Protein AF-A0A661X3V7-F1 (afdb_monomer_lite)

pLDDT: mean 89.87, std 7.95, range [56.84, 97.69]

Foldseek 3Di:
DQQWDKDKDWDQPPQFPDWDQWDDDVLKIKFKQAALWIKTKHKAFADQQFFKKKKKWAKAWPFPFWKWKWWAFPAPAQDQPDDPSHPPDDRRIDGQDIDRDNIDIRVVPNIDTCAAPRRGHQDDPRIGMMMIIFDHNNPGMTIMITNIMMMMTIGGDPLLSVLQVPDPQWDDGRQKIKGKFFFFFDPDDDPVVSQVVLVVVRQVVGQVVQQVSCVSSVHDRFDDKDFPDWDQDPGGIITMIIGGSGD

Radius of gyration: 22.83 Å; chains: 1; bounding box: 49×36×75 Å

Sequence (247 aa):
MNLLFILAMIVPLDTFEMASGVRVKGDNLYLSGGFRGGYVIYRIKVPEGAVKFRMSLKMKNLSGSSMGIYLKNWGKMRSTNLPPRITKIDSSFFLWEATDMDEWFSSRPEFLYLKQGESFKFVKDGYIKILLYAGGGFFKRGRFLIKKIDIDFSCIPDTLYKLIKTDTLLGIDGERIYAEAFFRYPSGRNEAQKRALALRGARIIGEKRIQDVFRKAGLPMPENFEVVSTDYRDDGVVVRVSAFLNL

Structure (mmCIF, N/CA/C/O backbone):
data_AF-A0A661X3V7-F1
#
_entry.id   AF-A0A661X3V7-F1
#
loop_
_atom_site.group_PDB
_atom_site.id
_atom_site.type_symbol
_atom_site.label_atom_id
_atom_site.label_alt_id
_atom_site.label_comp_id
_atom_site.label_asym_id
_atom_site.label_entity_id
_atom_site.label_seq_id
_atom_site.pdbx_PDB_ins_code
_atom_site.Cartn_x
_atom_sit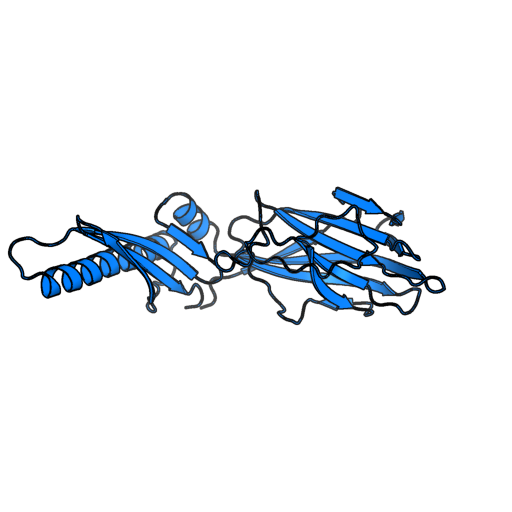e.Cartn_y
_atom_site.Cartn_z
_atom_site.occupancy
_atom_site.B_iso_or_equiv
_atom_site.auth_seq_id
_atom_site.auth_comp_id
_atom_site.auth_asym_id
_atom_site.auth_atom_id
_atom_site.pdbx_PDB_model_num
ATOM 1 N N . MET A 1 1 ? -6.163 -18.869 9.697 1.00 59.34 1 MET A N 1
ATOM 2 C CA . MET A 1 1 ? -6.964 -18.678 8.469 1.00 59.34 1 MET A CA 1
ATOM 3 C C . MET A 1 1 ? -6.570 -17.358 7.816 1.00 59.34 1 MET A C 1
ATOM 5 O O . MET A 1 1 ? -6.684 -16.322 8.458 1.00 59.34 1 MET A O 1
ATOM 9 N N . ASN A 1 2 ? -6.086 -17.377 6.569 1.00 70.62 2 ASN A N 1
ATOM 10 C CA . ASN A 1 2 ? -5.723 -16.147 5.856 1.00 70.62 2 ASN A CA 1
ATOM 11 C C . ASN A 1 2 ? -6.995 -15.494 5.294 1.00 70.62 2 ASN A C 1
ATOM 13 O O . ASN A 1 2 ? -7.668 -16.090 4.455 1.00 70.62 2 ASN A O 1
ATOM 17 N N . LEU A 1 3 ? -7.348 -14.305 5.789 1.00 82.06 3 LEU A N 1
ATOM 18 C CA . LEU A 1 3 ? -8.532 -13.564 5.335 1.00 82.06 3 LEU A CA 1
ATOM 19 C C . LEU A 1 3 ? -8.324 -12.864 3.992 1.00 82.06 3 LEU A C 1
ATOM 21 O O . LEU A 1 3 ? -9.276 -12.326 3.431 1.00 82.06 3 LEU A O 1
ATOM 25 N N . LEU A 1 4 ? -7.092 -12.840 3.489 1.00 87.44 4 LEU A N 1
ATOM 26 C CA . LEU A 1 4 ? -6.759 -12.125 2.275 1.00 87.44 4 LEU A CA 1
ATOM 27 C C . LEU A 1 4 ? -6.870 -13.036 1.053 1.00 87.44 4 LEU A C 1
ATOM 29 O O . LEU A 1 4 ? -6.276 -14.114 1.013 1.00 87.44 4 LEU A O 1
ATOM 33 N N . PHE A 1 5 ? -7.566 -12.565 0.023 1.00 89.88 5 PHE A N 1
ATOM 34 C CA . PHE A 1 5 ? -7.573 -13.192 -1.299 1.00 89.88 5 PHE A CA 1
ATOM 35 C C . PHE A 1 5 ? -6.742 -12.373 -2.288 1.00 89.88 5 PHE A C 1
ATOM 37 O O . PHE A 1 5 ? -6.512 -11.182 -2.077 1.00 89.88 5 PHE A O 1
ATOM 44 N N . ILE A 1 6 ? -6.278 -13.009 -3.365 1.00 93.31 6 ILE A N 1
ATOM 45 C CA . ILE A 1 6 ? -5.511 -12.338 -4.417 1.00 93.31 6 ILE A CA 1
ATOM 46 C C . ILE A 1 6 ? -6.430 -11.972 -5.581 1.00 93.31 6 ILE A C 1
ATOM 48 O O . ILE A 1 6 ? -7.105 -12.833 -6.141 1.00 93.31 6 ILE A O 1
ATOM 52 N N . LEU A 1 7 ? -6.420 -10.697 -5.963 1.00 94.94 7 LEU A N 1
ATOM 53 C CA . LEU A 1 7 ? -7.029 -10.180 -7.179 1.00 94.94 7 LEU A CA 1
ATOM 54 C C . LEU A 1 7 ? -5.927 -9.773 -8.161 1.00 94.94 7 LEU A C 1
ATOM 56 O O . LEU A 1 7 ? -5.231 -8.780 -7.941 1.00 94.94 7 LEU A O 1
ATOM 60 N N . ALA A 1 8 ? -5.788 -10.539 -9.241 1.00 95.25 8 ALA A N 1
ATOM 61 C CA . ALA A 1 8 ? -4.832 -10.270 -10.308 1.00 95.25 8 ALA A CA 1
ATOM 62 C C . ALA A 1 8 ? -5.401 -9.271 -11.323 1.00 95.25 8 ALA A C 1
ATOM 64 O O . ALA A 1 8 ? -6.545 -9.396 -11.767 1.00 95.25 8 ALA A O 1
ATOM 65 N N . MET A 1 9 ? -4.594 -8.290 -11.717 1.00 96.31 9 MET A N 1
ATOM 66 C CA . MET A 1 9 ? -4.939 -7.283 -12.716 1.00 96.31 9 MET A CA 1
ATOM 67 C C . MET A 1 9 ? -3.825 -7.141 -13.748 1.00 96.31 9 MET A C 1
ATOM 69 O O . MET A 1 9 ? -2.661 -6.975 -13.395 1.00 96.31 9 MET A O 1
ATOM 73 N N . ILE A 1 10 ? -4.202 -7.121 -15.027 1.00 96.69 10 ILE A N 1
ATOM 74 C CA . ILE A 1 10 ? -3.294 -6.788 -16.129 1.00 96.69 10 ILE A CA 1
ATOM 75 C C . ILE A 1 10 ? -3.392 -5.284 -16.385 1.00 96.69 10 ILE A C 1
ATOM 77 O O . ILE A 1 10 ? -4.492 -4.757 -16.559 1.00 96.69 10 ILE A O 1
ATOM 81 N N . VAL A 1 11 ? -2.257 -4.587 -16.417 1.00 96.00 11 VAL A N 1
ATOM 82 C CA . VAL A 1 11 ? -2.209 -3.149 -16.715 1.00 96.00 11 VAL A CA 1
ATOM 83 C C . VAL A 1 11 ? -2.071 -2.946 -18.229 1.00 96.00 11 VAL A C 1
ATOM 85 O O . VAL A 1 11 ? -1.069 -3.389 -18.800 1.00 96.00 11 VAL A O 1
ATOM 88 N N . PRO A 1 12 ? -3.022 -2.264 -18.898 1.00 95.12 12 PRO A N 1
ATOM 89 C CA . PRO A 1 12 ? -2.901 -1.956 -20.320 1.00 95.12 12 PRO A CA 1
ATOM 90 C C . PRO A 1 12 ? -1.700 -1.046 -20.594 1.00 95.12 12 PRO A C 1
ATOM 92 O O . PRO A 1 12 ? -1.550 0.012 -19.975 1.00 95.12 12 PRO A O 1
ATOM 95 N N . LEU A 1 13 ? -0.845 -1.445 -21.536 1.00 95.19 13 LEU A N 1
ATOM 96 C CA . LEU A 1 13 ? 0.443 -0.787 -21.786 1.00 95.19 13 LEU A CA 1
ATOM 97 C C . LEU A 1 13 ? 0.322 0.608 -22.424 1.00 95.19 13 LEU A C 1
ATOM 99 O O . LEU A 1 13 ? 1.295 1.356 -22.455 1.00 95.19 13 LEU A O 1
ATOM 103 N N . ASP A 1 14 ? -0.851 0.970 -22.930 1.00 93.50 14 ASP A N 1
ATOM 104 C CA . ASP A 1 14 ? -1.166 2.258 -23.551 1.00 93.50 14 ASP A CA 1
ATOM 105 C C . ASP A 1 14 ? -1.848 3.256 -22.594 1.00 93.50 14 ASP A C 1
ATOM 107 O O . ASP A 1 14 ? -2.021 4.422 -22.940 1.00 93.50 14 ASP A O 1
ATOM 111 N N . THR A 1 15 ? -2.170 2.847 -21.361 1.00 93.31 15 THR A N 1
ATOM 112 C CA . THR A 1 15 ? -2.877 3.675 -20.359 1.00 93.31 15 THR A CA 1
ATOM 113 C C . THR A 1 15 ? -1.956 4.416 -19.379 1.00 93.31 15 THR A C 1
ATOM 115 O O . THR A 1 15 ? -2.212 4.497 -18.174 1.00 93.31 15 THR A O 1
ATOM 118 N N . PHE A 1 16 ? -0.850 4.975 -19.871 1.00 94.25 16 PHE A N 1
ATOM 119 C CA . PHE A 1 16 ? 0.097 5.719 -19.033 1.00 94.25 16 PHE A CA 1
ATOM 120 C C . PHE A 1 16 ? -0.267 7.206 -18.879 1.00 94.25 16 PHE A C 1
ATOM 122 O O . PHE A 1 16 ? -0.779 7.847 -19.790 1.00 94.25 16 PHE A O 1
ATOM 129 N N . GLU A 1 17 ? 0.043 7.777 -17.713 1.00 94.25 17 GLU A N 1
ATOM 130 C CA . GLU A 1 17 ? -0.212 9.185 -17.371 1.00 94.25 17 GLU A CA 1
ATOM 131 C C . GLU A 1 17 ? 0.850 10.122 -17.964 1.00 94.25 17 GLU A C 1
ATOM 133 O O . GLU A 1 17 ? 0.553 11.241 -18.374 1.00 94.25 17 GLU A O 1
ATOM 138 N N . MET A 1 18 ? 2.109 9.677 -17.995 1.00 93.88 18 MET A N 1
ATOM 139 C CA . MET A 1 18 ? 3.230 10.460 -18.510 1.00 93.88 18 MET A CA 1
ATOM 140 C C . MET A 1 18 ? 4.299 9.536 -19.091 1.00 93.88 18 MET A C 1
ATOM 142 O O . MET A 1 18 ? 4.552 8.459 -18.551 1.00 93.88 18 MET A O 1
ATOM 146 N N . ALA A 1 19 ? 4.959 9.963 -20.167 1.00 94.31 19 ALA A N 1
ATOM 147 C CA . ALA A 1 19 ? 5.987 9.166 -20.825 1.00 94.31 19 ALA A CA 1
ATOM 148 C C . ALA A 1 19 ? 7.075 10.013 -21.500 1.00 94.31 19 ALA A C 1
ATOM 150 O O . ALA A 1 19 ? 6.853 11.149 -21.913 1.00 94.31 19 ALA A O 1
ATOM 151 N N . SER A 1 20 ? 8.256 9.414 -21.656 1.00 92.69 20 SER A N 1
ATOM 152 C CA . SER A 1 20 ? 9.376 9.924 -22.446 1.00 92.69 20 SER A CA 1
ATOM 153 C C . SER A 1 20 ? 10.176 8.755 -23.015 1.00 92.69 20 SER A C 1
ATOM 155 O O . SER A 1 20 ? 10.558 7.849 -22.279 1.00 92.69 20 SER A O 1
ATOM 157 N N . GLY A 1 21 ? 10.471 8.775 -24.317 1.00 91.69 21 GLY A N 1
ATOM 158 C CA . GLY A 1 21 ? 11.222 7.692 -24.967 1.00 91.69 21 GLY A CA 1
ATOM 159 C C . GLY A 1 21 ? 10.419 6.399 -25.159 1.00 91.69 21 GLY A C 1
ATOM 160 O O . GLY A 1 21 ? 11.008 5.320 -25.237 1.00 91.69 21 GLY A O 1
ATOM 161 N N . VAL A 1 22 ? 9.090 6.517 -25.240 1.00 94.94 22 VAL A N 1
ATOM 162 C CA . VAL A 1 22 ? 8.132 5.410 -25.365 1.00 94.94 22 VAL A CA 1
ATOM 163 C C . VAL A 1 22 ? 7.559 5.340 -26.781 1.00 94.94 22 VAL A C 1
ATOM 165 O O . VAL A 1 22 ? 7.284 6.370 -27.395 1.00 94.94 22 VAL A O 1
ATOM 168 N N . ARG A 1 23 ? 7.360 4.125 -27.298 1.00 95.81 23 ARG A N 1
ATOM 169 C CA . ARG A 1 23 ? 6.563 3.844 -28.503 1.00 95.81 23 ARG A CA 1
ATOM 170 C C . ARG A 1 23 ? 5.719 2.593 -28.276 1.00 95.81 23 ARG A C 1
ATOM 172 O O . ARG A 1 23 ? 6.277 1.551 -27.951 1.00 95.81 23 ARG A O 1
ATOM 179 N N . VAL A 1 24 ? 4.412 2.675 -28.494 1.00 93.19 24 VAL A N 1
ATOM 180 C CA . VAL A 1 24 ? 3.512 1.510 -28.450 1.00 93.19 24 VAL A CA 1
ATOM 181 C C . VAL A 1 24 ? 3.447 0.879 -29.845 1.00 93.19 24 VAL A C 1
ATOM 183 O O . VAL A 1 24 ? 3.384 1.596 -30.845 1.00 93.19 24 VAL A O 1
ATOM 186 N N . LYS A 1 25 ? 3.536 -0.452 -29.929 1.00 90.56 25 LYS A N 1
ATOM 187 C CA . LYS A 1 25 ? 3.458 -1.229 -31.176 1.00 90.56 25 LYS A CA 1
ATOM 188 C C . LYS A 1 25 ? 2.646 -2.503 -30.946 1.00 90.56 25 LYS A C 1
ATOM 190 O O . LYS A 1 25 ? 3.177 -3.477 -30.407 1.00 90.56 25 LYS A O 1
ATOM 195 N N . GLY A 1 26 ? 1.387 -2.493 -31.387 1.00 89.38 26 GLY A N 1
ATOM 196 C CA . GLY A 1 26 ? 0.428 -3.542 -31.031 1.00 89.38 26 GLY A CA 1
ATOM 197 C C . GLY A 1 26 ? 0.347 -3.673 -29.510 1.00 89.38 26 GLY A C 1
ATOM 198 O O . GLY A 1 26 ? 0.360 -2.663 -28.812 1.00 89.38 26 GLY A O 1
ATOM 199 N N . ASP A 1 27 ? 0.414 -4.904 -29.011 1.00 90.44 27 ASP A N 1
ATOM 200 C CA . ASP A 1 27 ? 0.328 -5.212 -27.575 1.00 90.44 27 ASP A CA 1
ATOM 201 C C . ASP A 1 27 ? 1.648 -5.029 -26.809 1.00 90.44 27 ASP A C 1
ATOM 203 O O . ASP A 1 27 ? 1.800 -5.524 -25.697 1.00 90.44 27 ASP A O 1
ATOM 207 N N . ASN A 1 28 ? 2.645 -4.363 -27.400 1.00 95.31 28 ASN A N 1
ATOM 208 C CA . ASN A 1 28 ? 3.950 -4.171 -26.772 1.00 95.31 28 ASN A CA 1
ATOM 209 C C . ASN A 1 28 ? 4.284 -2.690 -26.609 1.00 95.31 28 ASN A C 1
ATOM 211 O O . ASN A 1 28 ? 4.041 -1.868 -27.498 1.00 95.31 28 ASN A O 1
ATOM 215 N N . LEU A 1 29 ? 4.969 -2.370 -25.515 1.00 96.94 29 LEU A N 1
ATOM 216 C CA . LEU A 1 29 ? 5.528 -1.052 -25.261 1.00 96.94 29 LEU A CA 1
ATOM 217 C C . LEU A 1 29 ? 7.046 -1.089 -25.383 1.00 96.94 29 LEU A C 1
ATOM 219 O O . LEU A 1 29 ? 7.745 -1.785 -24.654 1.00 96.94 29 LEU A O 1
ATOM 223 N N . TYR A 1 30 ? 7.577 -0.299 -26.304 1.00 96.88 30 TYR A N 1
ATOM 224 C CA . TYR A 1 30 ? 9.006 -0.081 -26.436 1.00 96.88 30 TYR A CA 1
ATOM 225 C C . TYR A 1 30 ? 9.419 1.124 -25.591 1.00 96.88 30 TYR A C 1
ATOM 227 O O . TYR A 1 30 ? 9.014 2.252 -25.876 1.00 96.88 30 TYR A O 1
ATOM 235 N N . LEU A 1 31 ? 10.247 0.890 -24.575 1.00 95.50 31 LEU A N 1
ATOM 236 C CA . LEU A 1 31 ? 10.801 1.913 -23.697 1.00 95.50 31 LEU A CA 1
ATOM 237 C C . LEU A 1 31 ? 12.296 2.069 -23.975 1.00 95.50 31 LEU A C 1
ATOM 239 O O . LEU A 1 31 ? 13.053 1.099 -23.935 1.00 95.50 31 LEU A O 1
ATOM 243 N N . SER A 1 32 ? 12.741 3.295 -24.240 1.00 93.69 32 SER A N 1
ATOM 244 C CA . SER A 1 32 ? 14.149 3.578 -24.499 1.00 93.69 32 SER A CA 1
ATOM 245 C C . SER A 1 32 ? 14.636 4.851 -23.827 1.00 93.69 32 SER A C 1
ATOM 247 O O . SER A 1 32 ? 13.968 5.880 -23.860 1.00 93.69 32 SER A O 1
ATOM 249 N N . GLY A 1 33 ? 15.837 4.787 -23.259 1.00 87.81 33 GLY A N 1
ATOM 250 C CA . GLY A 1 33 ? 16.470 5.897 -22.566 1.00 87.81 33 GLY A CA 1
ATOM 251 C C . GLY A 1 33 ? 17.948 6.019 -22.899 1.00 87.81 33 GLY A C 1
ATOM 252 O O . GLY A 1 33 ? 18.707 5.064 -22.768 1.00 87.81 33 GLY A O 1
ATOM 253 N N . GLY A 1 34 ? 18.362 7.202 -23.351 1.00 82.69 34 GLY A N 1
ATOM 254 C CA . GLY A 1 34 ? 19.773 7.572 -23.500 1.00 82.69 34 GLY A CA 1
ATOM 255 C C . GLY A 1 34 ? 20.269 8.365 -22.292 1.00 82.69 34 GLY A C 1
ATOM 256 O O . GLY A 1 34 ? 19.844 8.124 -21.169 1.00 82.69 34 GLY A O 1
ATOM 257 N N . PHE A 1 35 ? 21.099 9.381 -22.529 1.00 76.81 35 PHE A N 1
ATOM 258 C CA . PHE A 1 35 ? 21.677 10.219 -21.472 1.00 76.81 35 PHE A CA 1
ATOM 259 C C . PHE A 1 35 ? 20.645 10.882 -20.533 1.00 76.81 35 PHE A C 1
ATOM 261 O O . PHE A 1 35 ? 20.873 10.970 -19.326 1.00 76.81 35 PHE A O 1
ATOM 268 N N . ARG A 1 36 ? 19.500 11.324 -21.076 1.00 77.12 36 ARG A N 1
ATOM 269 C CA . ARG A 1 36 ? 18.382 11.916 -20.311 1.00 77.12 36 ARG A CA 1
ATOM 270 C C . ARG A 1 36 ? 17.428 10.870 -19.709 1.00 77.12 36 ARG A C 1
ATOM 272 O O . ARG A 1 36 ? 16.509 11.236 -18.984 1.00 77.12 36 ARG A O 1
ATOM 279 N N . GLY A 1 37 ? 17.650 9.585 -19.995 1.00 85.62 37 GLY A N 1
ATOM 280 C CA . GLY A 1 37 ? 16.752 8.487 -19.644 1.00 85.62 37 GLY A CA 1
ATOM 281 C C . GLY A 1 37 ? 15.445 8.473 -20.443 1.00 85.62 37 GLY A C 1
ATOM 282 O O . GLY A 1 37 ? 15.115 9.411 -21.170 1.00 85.62 37 GLY A O 1
ATOM 283 N N . GLY A 1 38 ? 14.717 7.370 -20.316 1.00 91.81 38 GLY A N 1
ATOM 284 C CA . GLY A 1 38 ? 13.351 7.189 -20.797 1.00 91.81 38 GLY A CA 1
ATOM 285 C C . GLY A 1 38 ? 12.494 6.674 -19.654 1.00 91.81 38 GLY A C 1
ATOM 286 O O . GLY A 1 38 ? 13.003 5.998 -18.763 1.00 91.81 38 GLY A O 1
ATOM 287 N N . TYR A 1 39 ? 11.212 7.011 -19.640 1.00 93.75 39 TYR A N 1
ATOM 288 C CA . TYR A 1 39 ? 10.313 6.569 -18.583 1.00 93.75 39 TYR A CA 1
ATOM 289 C C . TYR A 1 39 ? 8.870 6.458 -19.056 1.00 93.75 39 TYR A C 1
ATOM 291 O O . TYR A 1 39 ? 8.465 7.099 -20.026 1.00 93.75 39 TYR A O 1
ATOM 299 N N . VAL A 1 40 ? 8.088 5.687 -18.311 1.00 96.06 40 VAL A N 1
ATOM 300 C CA . VAL A 1 40 ? 6.628 5.646 -18.384 1.00 96.06 40 VAL A CA 1
ATOM 301 C C . VAL A 1 40 ? 6.068 5.609 -16.965 1.00 96.06 40 VAL A C 1
ATOM 303 O O . VAL A 1 40 ? 6.624 4.925 -16.106 1.00 96.06 40 VAL A O 1
ATOM 306 N N . ILE A 1 41 ? 5.005 6.369 -16.704 1.00 96.56 41 ILE A N 1
ATOM 307 C CA . ILE A 1 41 ? 4.304 6.392 -15.418 1.00 96.56 41 ILE A CA 1
ATOM 308 C C . ILE A 1 41 ? 2.888 5.870 -15.615 1.00 96.56 41 ILE A C 1
ATOM 310 O O . ILE A 1 41 ? 2.102 6.470 -16.344 1.00 96.56 41 ILE A O 1
ATOM 314 N N . TYR A 1 42 ? 2.552 4.799 -14.910 1.00 97.69 42 TYR A N 1
ATOM 315 C CA . TYR A 1 42 ? 1.203 4.257 -14.838 1.00 97.69 42 TYR A CA 1
ATOM 316 C C . TYR A 1 42 ? 0.498 4.743 -13.580 1.00 97.69 42 TYR A C 1
ATOM 318 O O . TYR A 1 42 ? 1.091 4.791 -12.499 1.00 97.69 42 TYR A O 1
ATOM 326 N N . ARG A 1 43 ? -0.792 5.045 -13.722 1.00 96.75 43 ARG A N 1
ATOM 327 C CA . ARG A 1 43 ? -1.706 5.307 -12.613 1.00 96.75 43 ARG A CA 1
ATOM 328 C C . ARG A 1 43 ? -2.709 4.160 -12.546 1.00 96.75 43 ARG A C 1
ATOM 330 O O . ARG A 1 43 ? -3.637 4.109 -13.344 1.00 96.75 43 ARG A O 1
ATOM 337 N N . ILE A 1 44 ? -2.522 3.245 -11.599 1.00 96.88 44 ILE A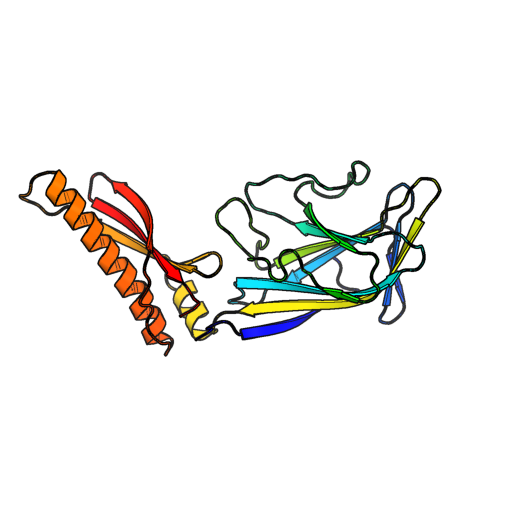 N 1
ATOM 338 C CA . ILE A 1 44 ? -3.348 2.037 -11.484 1.00 96.88 44 ILE A CA 1
ATOM 339 C C . ILE A 1 44 ? -4.392 2.228 -10.388 1.00 96.88 44 ILE A C 1
ATOM 341 O O . ILE A 1 44 ? -4.059 2.635 -9.272 1.00 96.88 44 ILE A O 1
ATOM 345 N N . LYS A 1 45 ? -5.660 1.949 -10.715 1.00 96.06 45 LYS A N 1
ATOM 346 C CA . LYS A 1 45 ? -6.763 1.978 -9.749 1.00 96.06 45 LYS A CA 1
ATOM 347 C C . LYS A 1 45 ? -6.609 0.815 -8.775 1.00 96.06 45 LYS A C 1
ATOM 349 O O . LYS A 1 45 ? -6.472 -0.328 -9.196 1.00 96.06 45 LYS A O 1
ATOM 354 N N . VAL A 1 46 ? -6.653 1.124 -7.488 1.00 95.00 46 VAL A N 1
ATOM 355 C CA . VAL A 1 46 ? -6.572 0.135 -6.418 1.00 95.00 46 VAL A CA 1
ATOM 356 C C . VAL A 1 46 ? -7.970 -0.436 -6.167 1.00 95.00 46 VAL A C 1
ATOM 358 O O . VAL A 1 46 ? -8.908 0.348 -5.983 1.00 95.00 46 VAL A O 1
ATOM 361 N N . PRO A 1 47 ? -8.139 -1.769 -6.168 1.00 93.56 47 PRO A N 1
ATOM 362 C CA . PRO A 1 47 ? -9.391 -2.406 -5.781 1.00 93.56 47 PRO A CA 1
ATOM 363 C C . PRO A 1 47 ? -9.819 -2.013 -4.364 1.00 93.56 47 PRO A C 1
ATOM 365 O O . PRO A 1 47 ? -8.987 -1.818 -3.475 1.00 93.56 47 PRO A O 1
ATOM 368 N N . GLU A 1 48 ? -11.127 -1.918 -4.134 1.00 90.19 48 GLU A N 1
ATOM 369 C CA . GLU A 1 48 ? -11.651 -1.732 -2.782 1.00 90.19 48 GLU A CA 1
ATOM 370 C C . GLU A 1 48 ? -11.238 -2.910 -1.881 1.00 90.19 48 GLU A C 1
ATOM 372 O O . GLU A 1 48 ? -11.177 -4.055 -2.322 1.00 90.19 48 GLU A O 1
ATOM 377 N N . GLY A 1 49 ? -10.881 -2.619 -0.628 1.00 89.38 49 GLY A N 1
ATOM 378 C CA . GLY A 1 49 ? -10.392 -3.633 0.311 1.00 89.38 49 GLY A CA 1
ATOM 379 C C . GLY A 1 49 ? -8.961 -4.127 0.073 1.00 89.38 49 GLY A C 1
ATOM 380 O O . GLY A 1 49 ? -8.493 -4.959 0.848 1.00 89.38 49 GLY A O 1
ATOM 381 N N . ALA A 1 50 ? -8.237 -3.630 -0.935 1.00 92.31 50 ALA A N 1
ATOM 382 C CA . ALA A 1 50 ? -6.830 -3.980 -1.116 1.00 92.31 50 ALA A CA 1
ATOM 383 C C . ALA A 1 50 ? -5.968 -3.463 0.048 1.00 92.31 50 ALA A C 1
ATOM 385 O O . ALA A 1 50 ? -6.096 -2.316 0.484 1.00 92.31 50 ALA A O 1
ATOM 386 N N . VAL A 1 51 ? -5.054 -4.311 0.520 1.00 91.50 51 VAL A N 1
ATOM 387 C CA . VAL A 1 51 ? -4.167 -4.044 1.664 1.00 91.50 51 VAL A CA 1
ATOM 388 C C . VAL A 1 51 ? -2.703 -3.987 1.240 1.00 91.50 51 VAL A C 1
ATOM 390 O O . VAL A 1 51 ? -1.961 -3.086 1.636 1.00 91.50 51 VAL A O 1
ATOM 393 N N . LYS A 1 52 ? -2.283 -4.940 0.409 1.00 93.00 52 LYS A N 1
ATOM 394 C CA . LYS A 1 52 ? -0.925 -5.043 -0.129 1.00 93.00 52 LYS A CA 1
ATOM 395 C C . LYS A 1 52 ? -0.973 -5.406 -1.604 1.00 93.00 52 LYS A C 1
ATOM 397 O O . LYS A 1 52 ? -1.985 -5.913 -2.081 1.00 93.00 52 LYS A O 1
ATOM 402 N N . PHE A 1 53 ? 0.103 -5.137 -2.326 1.00 94.94 53 PHE A N 1
ATOM 403 C CA . PHE A 1 53 ? 0.209 -5.450 -3.744 1.00 94.94 53 PHE A CA 1
ATOM 404 C C . PHE A 1 53 ? 1.606 -5.955 -4.086 1.00 94.94 53 PHE A C 1
ATOM 406 O O . PHE A 1 53 ? 2.583 -5.569 -3.445 1.00 94.94 53 PHE A O 1
ATOM 413 N N . ARG A 1 54 ? 1.692 -6.800 -5.108 1.00 95.50 54 ARG A N 1
ATOM 414 C CA . ARG A 1 54 ? 2.944 -7.156 -5.779 1.00 95.50 54 ARG A CA 1
ATOM 415 C C . ARG A 1 54 ? 2.828 -6.830 -7.259 1.00 95.50 54 ARG A C 1
ATOM 417 O O . ARG A 1 54 ? 1.720 -6.726 -7.784 1.00 95.50 54 ARG A O 1
ATOM 424 N N . MET A 1 55 ? 3.961 -6.667 -7.924 1.00 96.12 55 MET A N 1
ATOM 425 C CA . MET A 1 55 ? 3.999 -6.405 -9.358 1.00 96.12 55 MET A CA 1
ATOM 426 C C . MET A 1 55 ? 4.857 -7.459 -10.042 1.00 96.12 55 MET A C 1
ATOM 428 O O . MET A 1 55 ? 5.878 -7.886 -9.508 1.00 96.12 55 MET A O 1
ATOM 432 N N . SER A 1 56 ? 4.459 -7.836 -11.249 1.00 96.50 56 SER A N 1
ATOM 433 C CA . SER A 1 56 ? 5.316 -8.564 -12.167 1.00 96.50 56 SER A CA 1
ATOM 434 C C . SER A 1 56 ? 5.373 -7.880 -13.523 1.00 96.50 56 SER A C 1
ATOM 436 O O . SER A 1 56 ? 4.518 -7.068 -13.897 1.00 96.50 56 SER A O 1
ATOM 438 N N . LEU A 1 57 ? 6.436 -8.183 -14.249 1.00 96.81 57 LEU A N 1
ATOM 439 C CA . LEU A 1 57 ? 6.733 -7.603 -15.537 1.00 96.81 57 LEU A CA 1
ATOM 440 C C . LEU A 1 57 ? 7.284 -8.682 -16.454 1.00 96.81 57 LEU A C 1
ATOM 442 O O . LEU A 1 57 ? 8.266 -9.345 -16.126 1.00 96.81 57 LEU A O 1
ATOM 446 N N . LYS A 1 58 ? 6.707 -8.774 -17.650 1.00 97.50 58 LYS A N 1
ATOM 447 C CA . LYS A 1 58 ? 7.291 -9.515 -18.762 1.00 97.50 58 LYS A CA 1
ATOM 448 C C . LYS A 1 58 ? 7.842 -8.532 -19.777 1.00 97.50 58 LYS A C 1
ATOM 450 O O . LYS A 1 58 ? 7.096 -7.744 -20.365 1.00 97.50 58 LYS A O 1
ATOM 455 N N . MET A 1 59 ? 9.143 -8.585 -20.007 1.00 95.88 59 MET A N 1
ATOM 456 C CA . MET A 1 59 ? 9.853 -7.731 -20.945 1.00 95.88 59 MET A CA 1
ATOM 457 C C . MET A 1 59 ? 10.911 -8.505 -21.738 1.00 95.88 59 MET A C 1
ATOM 459 O O . MET A 1 59 ? 11.148 -9.685 -21.523 1.00 95.88 59 MET A O 1
ATOM 463 N N . LYS A 1 60 ? 11.511 -7.840 -22.722 1.00 95.44 60 LYS A N 1
ATOM 464 C CA . LYS A 1 60 ? 12.753 -8.269 -23.362 1.00 95.44 60 LYS A CA 1
ATOM 465 C C . LYS A 1 60 ? 13.787 -7.169 -23.190 1.00 95.44 60 LYS A C 1
ATOM 467 O O . LYS A 1 60 ? 13.550 -6.045 -23.651 1.00 95.44 60 LYS A O 1
ATOM 472 N N . ASN A 1 61 ? 14.923 -7.485 -22.577 1.00 91.75 61 ASN A N 1
ATOM 473 C CA . ASN A 1 61 ? 16.046 -6.555 -22.475 1.00 91.75 61 ASN A CA 1
ATOM 474 C C . ASN A 1 61 ? 16.837 -6.515 -23.794 1.00 91.75 61 ASN A C 1
ATOM 476 O O . ASN A 1 61 ? 17.410 -7.508 -24.231 1.00 91.75 61 ASN A O 1
ATOM 480 N N . LEU A 1 62 ? 16.865 -5.359 -24.461 1.00 90.94 62 LEU A N 1
ATOM 481 C CA . LEU A 1 62 ? 17.473 -5.204 -25.790 1.00 90.94 62 LEU A CA 1
ATOM 482 C C . LEU A 1 62 ? 18.866 -4.559 -25.751 1.00 90.94 62 LEU A C 1
ATOM 484 O O . LEU A 1 62 ? 19.464 -4.325 -26.804 1.00 90.94 62 LEU A O 1
ATOM 488 N N . SER A 1 63 ? 19.371 -4.190 -24.572 1.00 83.06 63 SER A N 1
ATOM 489 C CA . SER A 1 63 ? 20.621 -3.428 -24.450 1.00 83.06 63 SER A CA 1
ATOM 490 C C . SER A 1 63 ? 21.497 -3.777 -23.246 1.00 83.06 63 SER A C 1
ATOM 492 O O . SER A 1 63 ? 22.495 -3.088 -23.036 1.00 83.06 63 SER A O 1
ATOM 494 N N . GLY A 1 64 ? 21.148 -4.804 -22.464 1.00 73.06 64 GLY A N 1
ATOM 495 C CA . GLY A 1 64 ? 21.962 -5.288 -21.339 1.00 73.06 64 GLY A CA 1
ATOM 496 C C . GLY A 1 64 ? 22.082 -4.293 -20.179 1.00 73.06 64 GLY A C 1
ATOM 497 O O . GLY A 1 64 ? 23.103 -4.244 -19.503 1.00 73.06 64 GLY A O 1
ATOM 498 N N . SER A 1 65 ? 21.073 -3.442 -19.988 1.00 83.38 65 SER A N 1
ATOM 499 C CA . SER A 1 65 ? 20.970 -2.499 -18.863 1.00 83.38 65 SER A CA 1
ATOM 500 C C . SER A 1 65 ? 19.827 -2.906 -17.941 1.00 83.38 65 SER A C 1
ATOM 502 O O . SER A 1 65 ? 18.854 -3.476 -18.428 1.00 83.38 65 SER A O 1
ATOM 504 N N . SER A 1 66 ? 19.875 -2.532 -16.663 1.00 89.75 66 SER A N 1
ATOM 505 C CA . SER A 1 66 ? 18.739 -2.700 -15.752 1.00 89.75 66 SER A CA 1
ATOM 506 C C . SER A 1 66 ? 17.677 -1.617 -15.964 1.00 89.75 66 SER A C 1
ATOM 508 O O . SER A 1 66 ? 17.999 -0.431 -16.097 1.00 89.75 66 SER A O 1
ATOM 510 N N . MET A 1 67 ? 16.411 -2.009 -15.945 1.00 92.88 67 MET A N 1
ATOM 511 C CA . MET A 1 67 ? 15.269 -1.117 -15.825 1.00 92.88 67 MET A CA 1
ATOM 512 C C . MET A 1 67 ? 15.004 -0.831 -14.345 1.00 92.88 67 MET A C 1
ATOM 514 O O . MET A 1 67 ? 14.952 -1.754 -13.538 1.00 92.88 67 MET A O 1
ATOM 518 N N . GLY A 1 68 ? 14.833 0.438 -13.982 1.00 93.19 68 GLY A N 1
ATOM 519 C CA . GLY A 1 68 ? 14.425 0.821 -12.632 1.00 93.19 68 GLY A CA 1
ATOM 520 C C . GLY A 1 68 ? 12.905 0.843 -12.501 1.00 93.19 68 GLY A C 1
ATOM 521 O O . GLY A 1 68 ? 12.221 1.380 -13.370 1.00 93.19 68 GLY A O 1
ATOM 522 N N . ILE A 1 69 ? 12.380 0.290 -11.416 1.00 93.94 69 ILE A N 1
ATOM 523 C CA . ILE A 1 69 ? 10.955 0.254 -11.088 1.00 93.94 69 ILE A CA 1
ATOM 524 C C . ILE A 1 69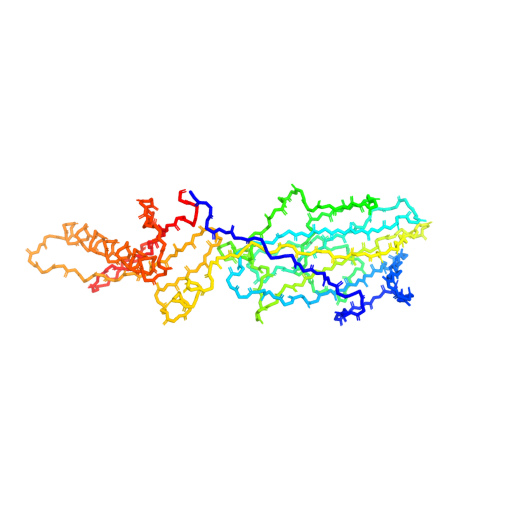 ? 10.763 1.091 -9.833 1.00 93.94 69 ILE A C 1
ATOM 526 O O . ILE A 1 69 ? 11.328 0.800 -8.782 1.00 93.94 69 ILE A O 1
ATOM 530 N N . TYR A 1 70 ? 9.986 2.157 -9.950 1.00 93.56 70 TYR A N 1
ATOM 531 C CA . TYR A 1 70 ? 9.805 3.145 -8.899 1.00 93.56 70 TYR A CA 1
ATOM 532 C C . TYR A 1 70 ? 8.346 3.221 -8.473 1.00 93.56 70 TYR A C 1
ATOM 534 O O . TYR A 1 70 ? 7.435 3.143 -9.298 1.00 93.56 70 TYR A O 1
ATOM 542 N N . LEU A 1 71 ? 8.132 3.464 -7.185 1.00 93.12 71 LEU A N 1
ATOM 543 C CA . LEU A 1 71 ? 6.817 3.670 -6.598 1.00 93.12 71 LEU A CA 1
ATOM 544 C C . LEU A 1 71 ? 6.704 5.067 -6.023 1.00 93.12 71 LEU A C 1
ATOM 546 O O . LEU A 1 71 ? 7.608 5.569 -5.355 1.00 93.12 71 LEU A O 1
ATOM 550 N N . LYS A 1 72 ? 5.558 5.692 -6.256 1.00 93.00 72 LYS A N 1
ATOM 551 C CA . LYS A 1 72 ? 5.238 6.976 -5.651 1.00 93.00 72 LYS A CA 1
ATOM 552 C C . LYS A 1 72 ? 4.894 6.796 -4.174 1.00 93.00 72 LYS A C 1
ATOM 554 O O . LYS A 1 72 ? 3.914 6.129 -3.857 1.00 93.00 72 LYS A O 1
ATOM 559 N N . ASN A 1 73 ? 5.652 7.433 -3.283 1.00 92.19 73 ASN A N 1
ATOM 560 C CA . ASN A 1 73 ? 5.336 7.498 -1.859 1.00 92.19 73 ASN A CA 1
ATOM 561 C C . ASN A 1 73 ? 4.697 8.849 -1.508 1.00 92.19 73 ASN A C 1
ATOM 563 O O . ASN A 1 73 ? 5.335 9.892 -1.595 1.00 92.19 73 ASN A O 1
ATOM 567 N N . TRP A 1 74 ? 3.446 8.841 -1.063 1.00 90.94 74 TRP A N 1
ATOM 568 C CA . TRP A 1 74 ? 2.746 10.019 -0.539 1.00 90.94 74 TRP A CA 1
ATOM 569 C C . TRP A 1 74 ? 2.869 10.172 0.983 1.00 90.94 74 TRP A C 1
ATOM 571 O O . TRP A 1 74 ? 2.229 11.05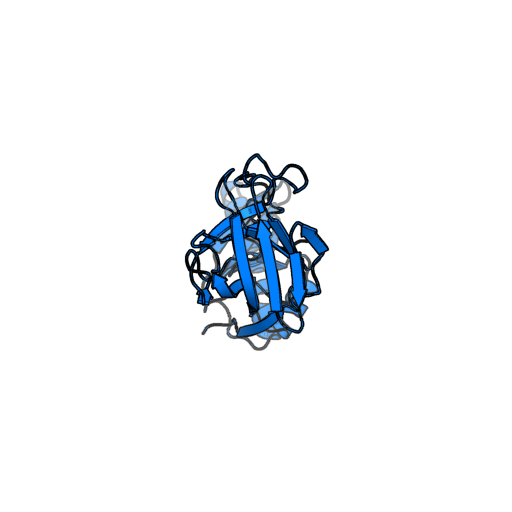3 1.560 1.00 90.94 74 TRP A O 1
ATOM 581 N N . GLY A 1 75 ? 3.630 9.299 1.643 1.00 87.94 75 GLY A N 1
ATOM 582 C CA . GLY A 1 75 ? 3.906 9.376 3.073 1.00 87.94 75 GLY A CA 1
ATOM 583 C C . GLY A 1 75 ? 4.952 10.436 3.426 1.00 87.94 75 GLY A C 1
ATOM 584 O O . GLY A 1 75 ? 5.447 11.180 2.578 1.00 87.94 75 GLY A O 1
ATOM 585 N N . LYS A 1 76 ? 5.295 10.509 4.714 1.00 84.19 76 LYS A N 1
ATOM 586 C CA . LYS A 1 76 ? 6.265 11.481 5.243 1.00 84.19 76 LYS A CA 1
ATOM 587 C C . LYS A 1 76 ? 7.708 11.174 4.832 1.00 84.19 76 LYS A C 1
ATOM 589 O O . LYS A 1 76 ? 8.527 12.092 4.783 1.00 84.19 76 LYS A O 1
ATOM 594 N N . MET A 1 77 ? 8.034 9.914 4.530 1.00 79.06 77 MET A N 1
ATOM 595 C CA . MET A 1 77 ? 9.401 9.526 4.189 1.00 79.06 77 MET A CA 1
ATOM 596 C C . MET A 1 77 ? 9.761 9.979 2.774 1.00 79.06 77 MET A C 1
ATOM 598 O O . MET A 1 77 ? 9.261 9.454 1.778 1.00 79.06 77 MET A O 1
ATOM 602 N N . ARG A 1 78 ? 10.680 10.941 2.697 1.00 67.31 78 ARG A N 1
ATOM 603 C CA . ARG A 1 78 ? 11.272 11.399 1.441 1.00 67.31 78 ARG A CA 1
ATOM 604 C C . ARG A 1 78 ? 12.569 10.631 1.207 1.00 67.31 78 ARG A C 1
ATOM 606 O O . ARG A 1 78 ? 13.554 10.859 1.896 1.00 67.31 78 ARG A O 1
ATOM 613 N N . SER A 1 79 ? 12.560 9.721 0.242 1.00 62.00 79 SER A N 1
ATOM 614 C CA . SER A 1 79 ? 13.765 9.083 -0.290 1.00 62.00 79 SER A CA 1
ATOM 615 C C . SER A 1 79 ? 13.830 9.415 -1.772 1.00 62.00 79 SER A C 1
ATOM 617 O O . SER A 1 79 ? 13.027 8.923 -2.561 1.00 62.00 79 SER A O 1
ATOM 619 N N . THR A 1 80 ? 14.749 10.302 -2.146 1.00 60.31 80 THR A N 1
ATOM 620 C CA . THR A 1 80 ? 14.973 10.651 -3.547 1.00 60.31 80 THR A CA 1
ATOM 621 C C . THR A 1 80 ? 16.023 9.713 -4.122 1.00 60.31 80 THR A C 1
ATOM 623 O O . THR A 1 80 ? 17.210 10.028 -4.121 1.00 60.31 80 THR A O 1
ATOM 626 N N . ASN A 1 81 ? 15.582 8.560 -4.623 1.00 67.69 81 ASN A N 1
ATOM 627 C CA . ASN A 1 81 ? 16.445 7.643 -5.379 1.00 67.69 81 ASN A CA 1
ATOM 628 C C . ASN A 1 81 ? 16.273 7.808 -6.899 1.00 67.69 81 ASN A C 1
ATOM 630 O O . ASN A 1 81 ? 16.727 6.967 -7.680 1.00 67.69 81 ASN A O 1
ATOM 634 N N . LEU A 1 82 ? 15.597 8.876 -7.341 1.00 75.88 82 LEU A N 1
ATOM 635 C CA . LEU A 1 82 ? 15.534 9.210 -8.758 1.00 75.88 82 LEU A CA 1
ATOM 636 C C . LEU A 1 82 ? 16.929 9.614 -9.259 1.00 75.88 82 LEU A C 1
ATOM 638 O O . LEU A 1 82 ? 17.619 10.395 -8.602 1.00 75.88 82 LEU A O 1
ATOM 642 N N . PRO A 1 83 ? 17.341 9.137 -10.444 1.00 74.25 83 PRO A N 1
ATOM 643 C CA . PRO A 1 83 ? 18.559 9.597 -11.082 1.00 74.25 83 PRO A CA 1
ATOM 644 C C . PRO A 1 83 ? 18.541 11.129 -11.216 1.00 74.25 83 PRO A C 1
ATOM 646 O O . PRO A 1 83 ? 17.551 11.664 -11.725 1.00 74.25 83 PRO A O 1
ATOM 649 N N . PRO A 1 84 ? 19.630 11.843 -10.864 1.00 68.38 84 PRO A N 1
ATOM 650 C CA . PRO A 1 84 ? 19.671 13.314 -10.826 1.00 68.38 84 PRO A CA 1
ATOM 651 C C . PRO A 1 84 ? 19.263 14.016 -12.130 1.00 68.38 84 PRO A C 1
ATOM 653 O O . PRO A 1 84 ? 18.955 15.201 -12.151 1.00 68.38 84 PRO A O 1
ATOM 656 N N . ARG A 1 85 ? 19.284 13.286 -13.249 1.00 74.62 85 ARG A N 1
ATOM 657 C CA . ARG A 1 85 ? 18.982 13.790 -14.594 1.00 74.62 85 ARG A CA 1
ATOM 658 C C . ARG A 1 85 ? 17.482 13.829 -14.906 1.00 74.62 85 ARG A C 1
ATOM 660 O O . ARG A 1 85 ? 17.097 14.387 -15.931 1.00 74.62 85 ARG A O 1
ATOM 667 N N . ILE A 1 86 ? 16.639 13.243 -14.055 1.00 74.31 86 ILE A N 1
ATOM 668 C CA . ILE A 1 86 ? 15.183 13.245 -14.209 1.00 74.31 86 ILE A CA 1
ATOM 669 C C . ILE A 1 86 ? 14.596 14.415 -13.415 1.00 74.31 86 ILE A C 1
ATOM 671 O O . ILE A 1 86 ? 14.191 14.268 -12.268 1.00 74.31 86 ILE A O 1
ATOM 675 N N . THR A 1 87 ? 14.521 15.590 -14.034 1.00 73.19 87 THR A N 1
ATOM 676 C CA . THR A 1 87 ? 14.046 16.811 -13.356 1.00 73.19 87 THR A CA 1
ATOM 677 C C . THR A 1 87 ? 12.538 17.040 -13.459 1.00 73.19 87 THR A C 1
ATOM 679 O O . THR A 1 87 ? 11.980 17.815 -12.691 1.00 73.19 87 THR A O 1
ATOM 682 N N . LYS A 1 88 ? 11.859 16.375 -14.403 1.00 79.88 88 LYS A N 1
ATOM 683 C CA . LYS A 1 88 ? 10.411 16.534 -14.648 1.00 79.88 88 LYS A CA 1
ATOM 684 C C . LYS A 1 88 ? 9.530 15.628 -13.785 1.00 79.88 88 LYS A C 1
ATOM 686 O O . LYS A 1 88 ? 8.309 15.715 -13.867 1.00 79.88 88 LYS A O 1
ATOM 691 N N . ILE A 1 89 ? 10.132 14.723 -13.017 1.00 82.81 89 ILE A N 1
ATOM 692 C CA . ILE A 1 89 ? 9.412 13.751 -12.198 1.00 82.81 89 ILE A CA 1
ATOM 693 C C . ILE A 1 89 ? 9.562 14.164 -10.744 1.00 82.81 89 ILE A C 1
ATOM 695 O O . ILE A 1 89 ? 10.653 14.481 -10.280 1.00 82.81 89 ILE A O 1
ATOM 699 N N . ASP A 1 90 ? 8.437 14.171 -10.043 1.00 81.31 90 ASP A N 1
ATOM 700 C CA . ASP A 1 90 ? 8.370 14.508 -8.630 1.00 81.31 90 ASP A CA 1
ATOM 701 C C . ASP A 1 90 ? 9.285 13.590 -7.801 1.00 81.31 90 ASP A C 1
ATOM 703 O O . ASP A 1 90 ? 9.306 12.372 -7.970 1.00 81.31 90 ASP A O 1
ATOM 707 N N . SER A 1 91 ? 10.025 14.189 -6.876 1.00 80.75 91 SER A N 1
ATOM 708 C CA . SER A 1 91 ? 11.066 13.543 -6.083 1.00 80.75 91 SER A CA 1
ATOM 709 C C . SER A 1 91 ? 10.568 12.472 -5.103 1.00 80.75 91 SER A C 1
ATOM 711 O O . SER A 1 91 ? 11.369 11.714 -4.567 1.00 80.75 91 SER A O 1
ATOM 713 N N . SER A 1 92 ? 9.259 12.357 -4.886 1.00 86.50 92 SER A N 1
ATOM 714 C CA . SER A 1 92 ? 8.662 11.340 -4.009 1.00 86.50 92 SER A CA 1
ATOM 715 C C . SER A 1 92 ? 8.501 9.952 -4.647 1.00 86.50 92 SER A C 1
ATOM 717 O O . SER A 1 92 ? 7.876 9.067 -4.061 1.00 86.50 92 SER A O 1
ATOM 719 N N . PHE A 1 93 ? 9.062 9.730 -5.837 1.00 89.69 93 PHE A N 1
ATOM 720 C CA . PHE A 1 93 ? 9.271 8.378 -6.353 1.00 89.69 93 PHE A CA 1
ATOM 721 C C . PHE A 1 93 ? 10.496 7.727 -5.696 1.00 89.69 93 PHE A C 1
ATOM 723 O O . PHE A 1 93 ? 11.617 8.225 -5.788 1.00 89.69 93 PHE A O 1
ATOM 730 N N . PHE A 1 94 ? 10.271 6.570 -5.085 1.00 87.62 94 PHE A N 1
ATOM 731 C CA . PHE A 1 94 ? 11.284 5.721 -4.470 1.00 87.62 94 PHE A CA 1
ATOM 732 C C . PHE A 1 94 ? 11.597 4.537 -5.392 1.00 87.62 94 PHE A C 1
ATOM 734 O O . PHE A 1 94 ? 10.684 3.968 -5.989 1.00 87.62 94 PHE A O 1
ATOM 741 N N . LEU A 1 95 ? 12.878 4.175 -5.519 1.00 89.62 95 LEU A N 1
ATOM 742 C CA . LEU A 1 95 ? 13.299 2.988 -6.268 1.00 89.62 95 LEU A CA 1
ATOM 743 C C . LEU A 1 95 ? 12.872 1.742 -5.496 1.00 89.62 95 LEU A C 1
ATOM 745 O O . LEU A 1 95 ? 13.438 1.476 -4.442 1.00 89.62 95 LEU A O 1
ATOM 749 N N . TRP A 1 96 ? 11.917 0.989 -6.035 1.00 89.94 96 TRP A N 1
ATOM 750 C CA . TRP A 1 96 ? 11.514 -0.291 -5.467 1.00 89.94 96 TRP A CA 1
ATOM 751 C C . TRP A 1 96 ? 12.555 -1.357 -5.790 1.00 89.94 96 TRP A C 1
ATOM 753 O O . TRP A 1 96 ? 13.198 -1.875 -4.884 1.00 89.94 96 TRP A O 1
ATOM 763 N N . GLU A 1 97 ? 12.779 -1.626 -7.076 1.00 91.44 97 GLU A N 1
ATOM 764 C CA . GLU A 1 97 ? 13.773 -2.593 -7.545 1.00 91.44 97 GLU A CA 1
ATOM 765 C C . GLU A 1 97 ? 14.346 -2.166 -8.900 1.00 91.44 97 GLU A C 1
ATOM 767 O O . GLU A 1 97 ? 13.742 -1.387 -9.640 1.00 91.44 97 GLU A O 1
ATOM 772 N N . ALA A 1 98 ? 15.522 -2.687 -9.237 1.00 91.56 98 ALA A N 1
ATOM 773 C CA . ALA A 1 98 ? 16.078 -2.609 -10.579 1.00 91.56 98 ALA A CA 1
ATOM 774 C C . ALA A 1 98 ? 16.258 -4.027 -11.119 1.00 91.56 98 ALA A C 1
ATOM 776 O O . ALA A 1 98 ? 16.730 -4.905 -10.401 1.00 91.56 98 ALA A O 1
ATOM 777 N N . THR A 1 99 ? 15.883 -4.250 -12.375 1.00 91.75 99 THR A N 1
ATOM 778 C CA . THR A 1 99 ? 15.902 -5.582 -12.983 1.00 91.75 99 THR A CA 1
ATOM 779 C C . THR A 1 99 ? 16.316 -5.526 -14.445 1.00 91.75 99 THR A C 1
ATOM 781 O O . THR A 1 99 ? 15.964 -4.604 -15.177 1.00 91.75 99 THR A O 1
ATOM 784 N N . ASP A 1 100 ? 17.085 -6.510 -14.880 1.00 91.38 100 ASP A N 1
ATOM 785 C CA . ASP A 1 100 ? 17.440 -6.771 -16.271 1.00 91.38 100 ASP A CA 1
ATOM 786 C C . ASP A 1 100 ? 16.832 -8.082 -16.797 1.00 91.38 100 ASP A C 1
ATOM 788 O O . ASP A 1 100 ? 17.069 -8.423 -17.957 1.00 91.38 100 ASP A O 1
ATOM 792 N N . MET A 1 101 ? 16.031 -8.769 -15.972 1.00 91.88 101 MET A N 1
ATOM 793 C CA . MET A 1 101 ? 15.407 -10.056 -16.274 1.00 91.88 101 MET A CA 1
ATOM 794 C C . MET A 1 101 ? 14.221 -9.898 -17.229 1.00 91.88 101 MET A C 1
ATOM 796 O O . MET A 1 101 ? 13.428 -8.965 -17.109 1.00 91.88 101 MET A O 1
ATOM 800 N N . ASP A 1 102 ? 14.062 -10.845 -18.152 1.00 93.38 102 ASP A N 1
ATOM 801 C CA . ASP A 1 102 ? 12.932 -10.858 -19.090 1.00 93.38 102 ASP A CA 1
ATOM 802 C C . ASP A 1 102 ? 11.590 -11.136 -18.386 1.00 93.38 102 ASP A C 1
ATOM 804 O O . ASP A 1 102 ? 10.546 -10.634 -18.803 1.00 93.38 102 ASP A O 1
ATOM 808 N N . GLU A 1 103 ? 11.603 -11.891 -17.291 1.00 94.94 103 GLU A N 1
ATOM 809 C CA . GLU A 1 103 ? 10.456 -12.061 -16.401 1.00 94.94 103 GLU A CA 1
ATOM 810 C C . GLU A 1 103 ? 10.884 -11.669 -14.990 1.00 94.94 103 GLU A C 1
ATOM 812 O O . GLU A 1 103 ? 11.798 -12.257 -14.412 1.00 94.94 103 GLU A O 1
ATOM 817 N N . TRP A 1 104 ? 10.249 -10.632 -14.454 1.00 94.94 104 TRP A N 1
ATOM 818 C CA . TRP A 1 104 ? 10.532 -10.104 -13.128 1.00 94.94 104 TRP A CA 1
ATOM 819 C C . TRP A 1 104 ? 9.278 -10.129 -12.265 1.00 94.94 104 TRP A C 1
ATOM 821 O O . TRP A 1 104 ? 8.178 -9.837 -12.733 1.00 94.94 104 TRP A O 1
ATOM 831 N N . PHE A 1 105 ? 9.484 -10.413 -10.985 1.00 92.69 105 PHE A N 1
ATOM 832 C CA . PHE A 1 105 ? 8.496 -10.324 -9.921 1.00 92.69 105 PHE A CA 1
ATOM 833 C C . PHE A 1 105 ? 9.127 -9.534 -8.781 1.00 92.69 105 PHE A C 1
ATOM 835 O O . PHE A 1 105 ? 10.313 -9.728 -8.493 1.00 92.69 105 PHE A O 1
ATOM 842 N N . SER A 1 106 ? 8.355 -8.667 -8.126 1.00 90.19 106 SER A N 1
ATOM 843 C CA . SER A 1 106 ? 8.822 -8.031 -6.898 1.00 90.19 106 SER A CA 1
ATOM 844 C C . SER A 1 106 ? 9.219 -9.096 -5.882 1.00 90.19 106 SER A C 1
ATOM 846 O O . SER A 1 106 ? 8.543 -10.110 -5.729 1.00 90.19 106 SER A O 1
ATOM 848 N N . SER A 1 107 ? 10.339 -8.882 -5.202 1.00 84.06 107 SER A N 1
ATOM 849 C CA . SER A 1 107 ? 10.972 -9.889 -4.348 1.00 84.06 107 SER A CA 1
ATOM 850 C C . SER A 1 107 ? 11.450 -9.329 -3.009 1.00 84.06 107 SER A C 1
ATOM 852 O O . SER A 1 107 ? 11.604 -10.083 -2.047 1.00 84.06 107 SER A O 1
ATOM 854 N N . ARG A 1 108 ? 11.668 -8.012 -2.894 1.00 76.38 108 ARG A N 1
ATOM 855 C CA . ARG A 1 108 ? 12.234 -7.380 -1.692 1.00 76.38 108 ARG A CA 1
ATOM 856 C C . ARG A 1 108 ? 11.497 -6.092 -1.294 1.00 76.38 108 ARG A C 1
ATOM 858 O O . ARG A 1 108 ? 11.988 -4.997 -1.566 1.00 76.38 108 ARG A O 1
ATOM 865 N N . PRO A 1 109 ? 10.372 -6.188 -0.564 1.00 80.25 109 PRO A N 1
ATOM 866 C CA . PRO A 1 109 ? 9.574 -7.392 -0.314 1.00 80.25 109 PRO A CA 1
ATOM 867 C C . PRO A 1 109 ? 8.724 -7.772 -1.537 1.00 80.25 109 PRO A C 1
ATOM 869 O O . PRO A 1 109 ? 8.446 -6.925 -2.387 1.00 80.25 109 PRO A O 1
ATOM 872 N N . GLU A 1 110 ? 8.283 -9.034 -1.603 1.00 85.62 110 GLU A N 1
ATOM 873 C CA . GLU A 1 110 ? 7.389 -9.509 -2.670 1.00 85.62 110 GLU A CA 1
ATOM 874 C C . GLU A 1 110 ? 6.089 -8.703 -2.708 1.00 85.62 110 GLU A C 1
ATOM 876 O O . GLU A 1 110 ? 5.738 -8.146 -3.744 1.00 85.62 110 GLU A O 1
ATOM 881 N N . PHE A 1 111 ? 5.415 -8.583 -1.563 1.00 88.75 111 PHE A N 1
ATOM 882 C CA . PHE A 1 111 ? 4.245 -7.729 -1.396 1.00 88.75 111 PHE A CA 1
ATOM 883 C C . PHE A 1 111 ? 4.601 -6.474 -0.603 1.00 88.75 111 PHE A C 1
ATOM 885 O O . PHE A 1 111 ? 5.192 -6.550 0.474 1.00 88.75 111 PHE A O 1
ATOM 892 N N . LEU A 1 112 ? 4.151 -5.324 -1.096 1.00 90.44 112 LEU A N 1
ATOM 893 C CA . LEU A 1 112 ? 4.201 -4.052 -0.388 1.00 90.44 112 LEU A CA 1
ATOM 894 C C . LEU A 1 112 ? 2.833 -3.680 0.164 1.00 90.44 112 LEU A C 1
ATOM 896 O O . LEU A 1 112 ? 1.832 -3.713 -0.551 1.00 90.44 112 LEU A O 1
ATOM 900 N N . TYR A 1 113 ? 2.795 -3.253 1.423 1.00 90.81 113 TYR A N 1
ATOM 901 C CA . TYR A 1 113 ? 1.601 -2.652 2.008 1.00 90.81 113 TYR A CA 1
ATOM 902 C C . TYR A 1 113 ? 1.276 -1.335 1.316 1.00 90.81 113 TYR A C 1
ATOM 904 O O . TYR A 1 113 ? 2.142 -0.478 1.185 1.00 90.81 113 TYR A O 1
ATOM 912 N N . LEU A 1 114 ? 0.018 -1.133 0.924 1.00 90.25 114 LEU A N 1
ATOM 913 C CA . LEU A 1 114 ? -0.439 0.122 0.315 1.00 90.25 114 LEU A CA 1
ATOM 914 C C . LEU A 1 114 ? -0.288 1.310 1.274 1.00 90.25 114 LEU A C 1
ATOM 916 O O . LEU A 1 114 ? -0.066 2.446 0.846 1.00 90.25 114 LEU A O 1
ATOM 920 N N . LYS A 1 115 ? -0.391 1.038 2.574 1.00 87.38 115 LYS A N 1
ATOM 921 C CA . LYS A 1 115 ? -0.144 1.976 3.663 1.00 87.38 115 LYS A CA 1
ATOM 922 C C . LYS A 1 115 ? 0.509 1.225 4.822 1.00 87.38 115 LYS A C 1
ATOM 924 O O . LYS A 1 115 ? 0.052 0.141 5.175 1.00 87.38 115 LYS A O 1
ATOM 929 N N . GLN A 1 116 ? 1.557 1.818 5.381 1.00 81.44 116 GLN A N 1
ATOM 930 C CA . GLN A 1 116 ? 2.208 1.353 6.598 1.00 81.44 116 GLN A CA 1
ATOM 931 C C . GLN A 1 116 ? 2.568 2.573 7.451 1.00 81.44 116 GLN A C 1
ATOM 933 O O . GLN A 1 116 ? 3.582 3.245 7.224 1.00 81.44 116 GLN A O 1
ATOM 938 N N . GLY A 1 117 ? 1.696 2.888 8.410 1.00 79.12 117 GLY A N 1
ATOM 939 C CA . GLY A 1 117 ? 1.824 4.081 9.239 1.00 79.12 117 GLY A CA 1
ATOM 940 C C . GLY A 1 117 ? 1.750 5.376 8.419 1.00 79.12 117 GLY A C 1
ATOM 941 O O . GLY A 1 117 ? 0.995 5.490 7.450 1.00 79.12 117 GLY A O 1
ATOM 942 N N . GLU A 1 118 ? 2.527 6.384 8.825 1.00 78.44 118 GLU A N 1
ATOM 943 C CA . GLU A 1 118 ? 2.562 7.696 8.157 1.00 78.44 118 GLU A CA 1
ATOM 944 C C . GLU A 1 118 ? 3.730 7.857 7.172 1.00 78.44 118 GLU A C 1
ATOM 946 O O . GLU A 1 118 ? 3.697 8.730 6.301 1.00 78.44 118 GLU A O 1
ATOM 951 N N . SER A 1 119 ? 4.772 7.034 7.305 1.00 79.62 119 SER A N 1
ATOM 952 C CA . SER A 1 119 ? 6.004 7.134 6.514 1.00 79.62 119 SER A CA 1
ATOM 953 C C . SER A 1 119 ? 5.832 6.602 5.096 1.00 79.62 119 SER A C 1
ATOM 955 O O . SER A 1 119 ? 6.316 7.234 4.153 1.00 79.62 119 SER A O 1
ATOM 957 N N . PHE A 1 120 ? 5.114 5.486 4.944 1.00 82.88 120 PHE A N 1
ATOM 958 C CA . PHE A 1 120 ? 4.876 4.826 3.665 1.00 82.88 120 PHE A CA 1
ATOM 959 C C . PHE A 1 120 ? 3.389 4.815 3.337 1.00 82.88 120 PHE A C 1
ATOM 961 O O . PHE A 1 120 ? 2.574 4.191 4.018 1.00 82.88 120 PHE A O 1
ATOM 968 N N . LYS A 1 121 ? 3.037 5.519 2.265 1.00 90.62 121 LYS A N 1
ATOM 969 C CA . LYS A 1 121 ? 1.680 5.579 1.736 1.00 90.62 121 LYS A CA 1
ATOM 970 C C . LYS A 1 121 ? 1.765 5.550 0.219 1.00 90.62 121 LYS A C 1
ATOM 972 O O . LYS A 1 121 ? 1.975 6.587 -0.397 1.00 90.62 121 LYS A O 1
ATOM 977 N N . PHE A 1 122 ? 1.610 4.372 -0.374 1.00 91.69 122 PHE A N 1
ATOM 978 C CA . PHE A 1 122 ? 1.679 4.157 -1.824 1.00 91.69 122 PHE A CA 1
ATOM 979 C C . PHE A 1 122 ? 0.315 4.256 -2.510 1.00 91.69 122 PHE A C 1
ATOM 981 O O . PHE A 1 122 ? 0.225 4.030 -3.710 1.00 91.69 122 PHE A O 1
ATOM 988 N N . VAL A 1 123 ? -0.746 4.596 -1.773 1.00 92.75 123 VAL A N 1
ATOM 989 C CA . VAL A 1 123 ? -2.078 4.853 -2.328 1.00 92.75 123 VAL A CA 1
ATOM 990 C C . VAL A 1 123 ? -2.560 6.256 -1.972 1.00 92.75 123 VAL A C 1
ATOM 992 O O . VAL A 1 123 ? -2.544 6.676 -0.809 1.00 92.75 123 VAL A O 1
ATOM 995 N N . LYS A 1 124 ? -3.032 6.989 -2.980 1.00 91.81 124 LYS A N 1
ATOM 996 C CA . LYS A 1 124 ? -3.709 8.276 -2.808 1.00 91.81 124 LYS A CA 1
ATOM 997 C C . LYS A 1 124 ? -4.876 8.377 -3.784 1.00 91.81 124 LYS A C 1
ATOM 999 O O . LYS A 1 124 ? -4.758 7.976 -4.939 1.00 91.81 124 LYS A O 1
ATOM 1004 N N . ASP A 1 125 ? -6.010 8.869 -3.293 1.00 91.50 125 ASP A N 1
ATOM 1005 C CA . ASP A 1 125 ? -7.245 9.056 -4.065 1.00 91.50 125 ASP A CA 1
ATOM 1006 C C . ASP A 1 125 ? -7.732 7.771 -4.773 1.00 91.50 125 ASP A C 1
ATOM 1008 O O . ASP A 1 125 ? -8.374 7.838 -5.815 1.00 91.50 125 ASP A O 1
ATOM 1012 N N . GLY A 1 126 ? -7.402 6.592 -4.221 1.00 91.50 126 GLY A N 1
ATOM 1013 C CA . GLY A 1 126 ? -7.750 5.278 -4.783 1.00 91.50 126 GLY A CA 1
ATOM 1014 C C . GLY A 1 126 ? -6.786 4.740 -5.849 1.00 91.50 126 GLY A C 1
ATOM 1015 O O . GLY A 1 126 ? -7.130 3.788 -6.546 1.00 91.50 126 GLY A O 1
ATOM 1016 N N . TYR A 1 127 ? -5.595 5.329 -6.002 1.00 95.56 127 TYR A N 1
ATOM 1017 C CA . TYR A 1 127 ? -4.625 4.931 -7.026 1.00 95.56 127 TYR A CA 1
ATOM 1018 C C . TYR A 1 127 ? -3.217 4.757 -6.465 1.00 95.56 127 TYR A C 1
ATOM 1020 O O . TYR A 1 127 ? -2.799 5.497 -5.572 1.00 95.56 127 TYR A O 1
ATOM 1028 N N . ILE A 1 128 ? -2.468 3.834 -7.068 1.00 95.62 128 ILE A N 1
ATOM 1029 C CA . ILE A 1 128 ? -1.007 3.770 -6.975 1.00 95.62 128 ILE A CA 1
ATOM 1030 C C . ILE A 1 128 ? -0.383 4.366 -8.243 1.00 95.62 128 ILE A C 1
ATOM 1032 O O . ILE A 1 128 ? -1.005 4.370 -9.311 1.00 95.62 128 ILE A O 1
ATOM 1036 N N . LYS A 1 129 ? 0.853 4.868 -8.139 1.00 96.00 129 LYS A N 1
ATOM 1037 C CA . LYS A 1 129 ? 1.640 5.306 -9.300 1.00 96.00 129 LYS A CA 1
ATOM 1038 C C . LYS A 1 129 ? 2.950 4.539 -9.374 1.00 96.00 129 LYS A C 1
ATOM 1040 O O . LYS A 1 129 ? 3.742 4.580 -8.431 1.00 96.00 129 LYS A O 1
ATOM 1045 N N . ILE A 1 130 ? 3.165 3.890 -10.514 1.00 95.75 130 ILE A N 1
ATOM 1046 C CA . ILE A 1 130 ? 4.359 3.098 -10.811 1.00 95.75 130 ILE A CA 1
ATOM 1047 C C . ILE A 1 130 ? 5.089 3.752 -11.970 1.00 95.75 130 ILE A C 1
ATOM 1049 O O . ILE A 1 130 ? 4.479 4.084 -12.984 1.00 95.75 130 ILE A O 1
ATOM 1053 N N . LEU A 1 131 ? 6.393 3.928 -11.825 1.00 95.50 131 LEU A N 1
ATOM 1054 C CA . LEU A 1 131 ? 7.260 4.457 -12.860 1.00 95.50 131 LEU A CA 1
ATOM 1055 C C . LEU A 1 131 ? 8.240 3.372 -13.294 1.00 95.50 131 LEU A C 1
ATOM 1057 O O . LEU A 1 131 ? 8.972 2.826 -12.473 1.00 95.50 131 LEU A O 1
ATOM 1061 N N . LEU A 1 132 ? 8.274 3.093 -14.594 1.00 95.56 132 LEU A N 1
ATOM 1062 C CA . LEU A 1 132 ? 9.298 2.254 -15.210 1.00 95.56 132 LEU A CA 1
ATOM 1063 C C . LEU A 1 132 ? 10.317 3.162 -15.886 1.00 95.56 132 LEU A C 1
ATOM 1065 O O . LEU A 1 132 ? 9.955 4.011 -16.703 1.00 95.56 132 LEU A O 1
ATOM 1069 N N . TYR A 1 133 ? 11.585 2.998 -15.532 1.00 93.69 133 TYR A N 1
ATOM 1070 C CA . TYR A 1 133 ? 12.685 3.842 -15.968 1.00 93.69 133 TYR A CA 1
ATOM 1071 C C . TYR A 1 133 ? 13.709 3.046 -16.770 1.00 93.69 133 TYR A C 1
ATOM 1073 O O . TYR A 1 133 ? 14.350 2.129 -16.258 1.00 93.69 133 TYR A O 1
ATOM 1081 N N . ALA A 1 134 ? 13.938 3.468 -18.008 1.00 92.19 134 ALA A N 1
ATOM 1082 C CA . ALA A 1 134 ? 15.080 3.048 -18.798 1.00 92.19 134 ALA A CA 1
ATOM 1083 C C . ALA A 1 134 ? 16.217 4.060 -18.624 1.00 92.19 134 ALA A C 1
ATOM 1085 O O . ALA A 1 134 ? 16.213 5.143 -19.218 1.00 92.19 134 ALA A O 1
ATOM 1086 N N . GLY A 1 135 ? 17.201 3.696 -17.806 1.00 82.88 135 GLY A N 1
ATOM 1087 C CA . GLY A 1 135 ? 18.438 4.455 -17.661 1.00 82.88 135 GLY A CA 1
ATOM 1088 C C . GLY A 1 135 ? 19.398 4.245 -18.829 1.00 82.88 135 GLY A C 1
ATOM 1089 O O . GLY A 1 135 ? 19.384 3.211 -19.493 1.00 82.88 135 GLY A O 1
ATOM 1090 N N . GLY A 1 136 ? 20.259 5.233 -19.066 1.00 67.44 136 GLY A N 1
ATOM 1091 C CA . GLY A 1 136 ? 21.317 5.176 -20.069 1.00 67.44 136 GLY A CA 1
ATOM 1092 C C . GLY A 1 136 ? 22.483 6.100 -19.718 1.00 67.44 136 GLY A C 1
ATOM 1093 O O . GLY A 1 136 ? 22.323 7.132 -19.062 1.00 67.44 136 GLY A O 1
ATOM 1094 N N . GLY A 1 137 ? 23.684 5.715 -20.142 1.00 65.62 137 GLY A N 1
ATOM 1095 C CA . GLY A 1 137 ? 24.870 6.568 -20.099 1.00 65.62 137 GLY A CA 1
ATOM 1096 C C . GLY A 1 137 ? 24.985 7.431 -21.357 1.00 65.62 137 GLY A C 1
ATOM 1097 O O . GLY A 1 137 ? 24.167 7.343 -22.269 1.00 65.62 137 GLY A O 1
ATOM 1098 N N . PHE A 1 138 ? 26.050 8.230 -21.446 1.00 64.12 138 PHE A N 1
ATOM 1099 C CA . PHE A 1 138 ? 26.389 8.943 -22.686 1.00 64.12 138 PHE A CA 1
ATOM 1100 C C . PHE A 1 138 ? 26.559 7.987 -23.882 1.00 64.12 138 PHE A C 1
ATOM 1102 O O . PHE A 1 138 ? 26.119 8.301 -24.984 1.00 64.12 138 PHE A O 1
ATOM 1109 N N . PHE A 1 139 ? 27.115 6.794 -23.641 1.00 70.88 139 PHE A N 1
ATOM 1110 C CA . PHE A 1 139 ? 27.458 5.809 -24.678 1.00 70.88 139 PHE A CA 1
ATOM 1111 C C . PHE A 1 139 ? 26.604 4.533 -24.649 1.00 70.88 139 PHE A C 1
ATOM 1113 O O . PHE A 1 139 ? 26.793 3.642 -25.472 1.00 70.88 139 PHE A O 1
ATOM 1120 N N . LYS A 1 140 ? 25.661 4.416 -23.707 1.00 78.69 140 LYS A N 1
ATOM 1121 C CA . LYS A 1 140 ? 24.794 3.237 -23.558 1.00 78.69 140 LYS A CA 1
ATOM 1122 C C . LYS A 1 140 ? 23.345 3.674 -23.446 1.00 7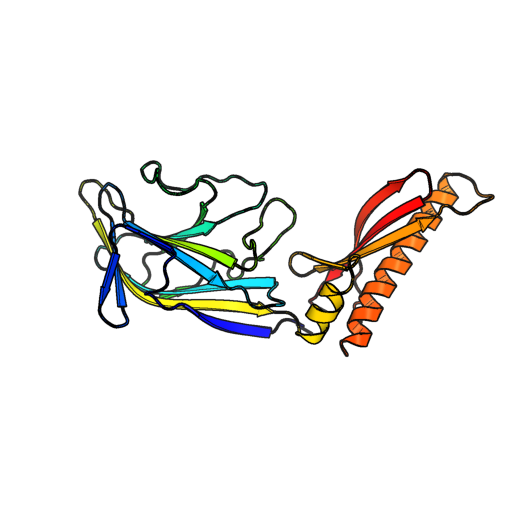8.69 140 LYS A C 1
ATOM 1124 O O . LYS A 1 140 ? 23.025 4.543 -22.642 1.00 78.69 140 LYS A O 1
ATOM 1129 N N . ARG A 1 141 ? 22.468 3.061 -24.237 1.00 83.75 141 ARG A N 1
ATOM 1130 C CA . ARG A 1 141 ? 21.022 3.298 -24.174 1.00 83.75 141 ARG A CA 1
ATOM 1131 C C . ARG A 1 141 ? 20.353 2.108 -23.518 1.00 83.75 141 ARG A C 1
ATOM 1133 O O . ARG A 1 141 ? 20.599 0.999 -23.976 1.00 83.75 141 ARG A O 1
ATOM 1140 N N . GLY A 1 142 ? 19.490 2.347 -22.539 1.00 90.19 142 GLY A N 1
ATOM 1141 C CA . GLY A 1 142 ? 18.535 1.349 -22.081 1.00 90.19 142 GLY A CA 1
ATOM 1142 C C . GLY A 1 142 ? 17.428 1.176 -23.111 1.00 90.19 142 GLY A C 1
ATOM 1143 O O . GLY A 1 142 ? 16.905 2.169 -23.621 1.00 90.19 142 GLY A O 1
ATOM 1144 N N . ARG A 1 143 ? 17.110 -0.064 -23.474 1.00 93.50 143 ARG A N 1
ATOM 1145 C CA . ARG A 1 143 ? 16.077 -0.422 -24.448 1.00 93.50 143 ARG A CA 1
ATOM 1146 C C . ARG A 1 143 ? 15.357 -1.671 -23.966 1.00 93.50 143 ARG A C 1
ATOM 1148 O O . ARG A 1 143 ? 15.977 -2.718 -23.809 1.00 93.50 143 ARG A O 1
ATOM 1155 N N . PHE A 1 144 ? 14.050 -1.559 -23.796 1.00 95.50 144 PHE A N 1
ATOM 1156 C CA . PHE A 1 144 ? 13.198 -2.624 -23.289 1.00 95.50 144 PHE A CA 1
ATOM 1157 C C . PHE A 1 144 ? 11.960 -2.739 -24.167 1.00 95.50 144 PHE A C 1
ATOM 1159 O O . PHE A 1 144 ? 11.379 -1.730 -24.570 1.00 95.50 144 PHE A O 1
ATOM 1166 N N . LEU A 1 145 ? 11.560 -3.970 -24.461 1.00 96.75 145 LEU A N 1
ATOM 1167 C CA . LEU A 1 145 ? 10.251 -4.263 -25.031 1.00 96.75 145 LEU A CA 1
ATOM 1168 C C . LEU A 1 145 ? 9.390 -4.873 -23.929 1.00 96.75 145 LEU A C 1
ATOM 1170 O O . LEU A 1 145 ? 9.541 -6.049 -23.615 1.00 96.75 145 LEU A O 1
ATOM 1174 N N . ILE A 1 146 ? 8.525 -4.069 -23.330 1.00 97.38 146 ILE A N 1
ATOM 1175 C CA . ILE A 1 146 ? 7.574 -4.492 -22.307 1.00 97.38 146 ILE A CA 1
ATOM 1176 C C . ILE A 1 146 ? 6.389 -5.154 -23.008 1.00 97.38 146 ILE A C 1
ATOM 1178 O O . ILE A 1 146 ? 5.797 -4.575 -23.916 1.00 97.38 146 ILE A O 1
ATOM 1182 N N . LYS A 1 147 ? 6.077 -6.378 -22.589 1.00 97.56 147 LYS A N 1
ATOM 1183 C CA . LYS A 1 147 ? 5.007 -7.212 -23.148 1.00 97.56 147 LYS A CA 1
ATOM 1184 C C . LYS A 1 147 ? 3.809 -7.306 -22.214 1.00 97.56 147 LYS A C 1
ATOM 1186 O O . LYS A 1 147 ? 2.687 -7.460 -22.672 1.00 97.56 147 LYS A O 1
ATOM 1191 N N . LYS A 1 148 ? 4.049 -7.271 -20.901 1.00 97.44 148 LYS A N 1
ATOM 1192 C CA . LYS A 1 148 ? 2.996 -7.416 -19.896 1.00 97.44 148 LYS A CA 1
ATOM 1193 C C . LYS A 1 148 ? 3.410 -6.783 -18.579 1.00 97.44 148 LYS A C 1
ATOM 1195 O O . LYS A 1 148 ? 4.572 -6.892 -18.189 1.00 97.44 148 LYS A O 1
ATOM 1200 N N . ILE A 1 149 ? 2.450 -6.164 -17.908 1.00 97.38 149 ILE A N 1
ATOM 1201 C CA . ILE A 1 149 ? 2.554 -5.696 -16.530 1.00 97.38 149 ILE A CA 1
ATOM 1202 C C . ILE A 1 149 ? 1.377 -6.313 -15.780 1.00 97.38 149 ILE A C 1
ATOM 1204 O O . ILE A 1 149 ? 0.230 -6.047 -16.143 1.00 97.38 149 ILE A O 1
ATOM 1208 N N . ASP A 1 150 ? 1.659 -7.102 -14.749 1.00 97.38 150 ASP A N 1
ATOM 1209 C CA . ASP A 1 150 ? 0.630 -7.645 -13.863 1.00 97.38 150 ASP A CA 1
ATOM 1210 C C . ASP A 1 150 ? 0.794 -7.078 -12.460 1.00 97.38 150 ASP A C 1
ATOM 1212 O O . ASP A 1 150 ? 1.911 -6.871 -11.978 1.00 97.38 150 ASP A O 1
ATOM 1216 N N . ILE A 1 151 ? -0.329 -6.837 -11.797 1.00 97.06 151 ILE A N 1
ATOM 1217 C CA . ILE A 1 151 ? -0.376 -6.406 -10.408 1.00 97.06 151 ILE A CA 1
ATOM 1218 C C . ILE A 1 151 ? -1.364 -7.290 -9.675 1.00 97.06 151 ILE A C 1
ATOM 1220 O O . ILE A 1 151 ? -2.540 -7.350 -10.028 1.00 97.06 151 ILE A O 1
ATOM 1224 N N . ASP A 1 152 ? -0.876 -7.932 -8.625 1.00 97.06 152 ASP A N 1
ATOM 1225 C CA . ASP A 1 152 ? -1.696 -8.756 -7.756 1.00 97.06 152 ASP A CA 1
ATOM 1226 C C . ASP A 1 152 ? -1.954 -7.988 -6.467 1.00 97.06 152 ASP A C 1
ATOM 1228 O O . ASP A 1 152 ? -1.023 -7.654 -5.728 1.00 97.06 152 ASP A O 1
ATOM 1232 N N . PHE A 1 153 ? -3.223 -7.714 -6.189 1.00 95.25 153 PHE A N 1
ATOM 1233 C CA . PHE A 1 153 ? -3.661 -7.099 -4.946 1.00 95.25 153 PHE A CA 1
ATOM 1234 C C . PHE A 1 153 ? -4.114 -8.171 -3.968 1.00 95.25 153 PHE A C 1
ATOM 1236 O O . PHE A 1 153 ? -4.888 -9.055 -4.311 1.00 95.25 153 PHE A O 1
ATOM 1243 N N . SER A 1 154 ? -3.657 -8.071 -2.729 1.00 93.69 154 SER A N 1
ATOM 1244 C CA . SER A 1 154 ? -4.164 -8.871 -1.626 1.00 93.69 154 SER A CA 1
ATOM 1245 C C . SER A 1 154 ? -5.246 -8.070 -0.909 1.00 93.69 154 SER A C 1
ATOM 1247 O O . SER A 1 154 ? -4.971 -6.985 -0.384 1.00 93.69 154 SER A O 1
ATOM 1249 N N . CYS A 1 155 ? -6.470 -8.584 -0.933 1.00 92.19 155 CYS A N 1
ATOM 1250 C CA . CYS A 1 155 ? -7.678 -7.871 -0.540 1.00 92.19 155 CYS A CA 1
ATOM 1251 C C . CYS A 1 155 ? -8.381 -8.565 0.624 1.00 92.19 155 CYS A C 1
ATOM 1253 O O . CYS A 1 155 ? -8.433 -9.793 0.677 1.00 92.19 155 CYS A O 1
ATOM 1255 N N . ILE A 1 156 ? -8.963 -7.777 1.529 1.00 91.38 156 ILE A N 1
ATOM 1256 C CA . ILE A 1 156 ? -9.922 -8.288 2.514 1.00 91.38 156 ILE A CA 1
ATOM 1257 C C . ILE A 1 156 ? -11.298 -8.523 1.871 1.00 91.38 156 ILE A C 1
ATOM 1259 O O . ILE A 1 156 ? -11.599 -7.904 0.846 1.00 91.38 156 ILE A O 1
ATOM 1263 N N . PRO A 1 157 ? -12.166 -9.361 2.472 1.00 90.81 157 PRO A N 1
ATOM 1264 C CA . PRO A 1 157 ? -13.516 -9.582 1.971 1.00 90.81 157 PRO A CA 1
ATOM 1265 C C . PRO A 1 157 ? -14.305 -8.275 1.851 1.00 90.81 157 PRO A C 1
ATOM 1267 O O . PRO A 1 157 ? -14.258 -7.423 2.741 1.00 90.81 157 PRO A O 1
ATOM 1270 N N . ASP A 1 158 ? -15.074 -8.140 0.771 1.00 90.25 158 ASP A N 1
ATOM 1271 C CA . ASP A 1 158 ? -15.863 -6.936 0.479 1.00 90.25 158 ASP A CA 1
ATOM 1272 C C . ASP A 1 158 ? -16.867 -6.607 1.600 1.00 90.25 158 ASP A C 1
ATOM 1274 O O . ASP A 1 158 ? -17.049 -5.446 1.969 1.00 90.25 158 ASP A O 1
ATOM 1278 N N . THR A 1 159 ? -17.456 -7.632 2.225 1.00 91.12 159 THR A N 1
ATOM 1279 C CA . THR A 1 159 ? -18.335 -7.471 3.394 1.00 91.12 159 THR A CA 1
ATOM 1280 C C . THR A 1 159 ? -17.620 -6.794 4.564 1.00 91.12 159 THR A C 1
ATOM 1282 O O . THR A 1 159 ? -18.146 -5.841 5.140 1.00 91.12 159 THR A O 1
ATOM 1285 N N . LEU A 1 160 ? -16.399 -7.236 4.880 1.00 91.56 160 LEU A N 1
ATOM 1286 C CA . LEU A 1 160 ? -15.569 -6.653 5.931 1.00 91.56 160 LEU A CA 1
ATOM 1287 C C . LEU A 1 160 ? -15.161 -5.217 5.574 1.00 91.56 160 LEU A C 1
ATOM 1289 O O . LEU A 1 160 ? -15.288 -4.317 6.404 1.00 91.56 160 LEU A O 1
ATOM 1293 N N . TYR A 1 161 ? -14.723 -4.987 4.333 1.00 91.06 161 TYR A N 1
ATOM 1294 C CA . TYR A 1 161 ? -14.325 -3.661 3.861 1.00 91.06 161 TYR A CA 1
ATOM 1295 C C . TYR A 1 161 ? -15.464 -2.641 3.978 1.00 91.06 161 TYR A C 1
ATOM 1297 O O . TYR A 1 161 ? -15.260 -1.548 4.510 1.00 91.06 161 TYR A O 1
ATOM 1305 N N . LYS A 1 162 ? -16.672 -3.003 3.531 1.00 92.31 162 LYS A N 1
ATOM 1306 C CA . LYS A 1 162 ? -17.856 -2.135 3.599 1.00 92.31 162 LYS A CA 1
ATOM 1307 C C . LYS A 1 162 ? -18.202 -1.751 5.034 1.00 92.31 162 LYS A C 1
ATOM 1309 O O . LYS A 1 162 ? -18.421 -0.572 5.297 1.00 92.31 162 LYS A O 1
ATOM 1314 N N . LEU A 1 163 ? -18.191 -2.713 5.960 1.00 93.00 163 LEU A N 1
ATOM 1315 C CA . LEU A 1 163 ? -18.464 -2.456 7.378 1.00 93.00 163 LEU A CA 1
ATOM 1316 C C . LEU A 1 163 ? -17.440 -1.495 7.996 1.00 93.00 163 LEU A C 1
ATOM 1318 O O . LEU A 1 163 ? -17.825 -0.558 8.694 1.00 93.00 163 LEU A O 1
ATOM 1322 N N . ILE A 1 164 ? -16.152 -1.681 7.695 1.00 92.12 164 ILE A N 1
ATOM 1323 C CA . ILE A 1 164 ? -15.085 -0.787 8.167 1.00 92.12 164 ILE A CA 1
ATOM 1324 C C . ILE A 1 164 ? -15.264 0.620 7.594 1.00 92.12 164 ILE A C 1
ATOM 1326 O O . ILE A 1 164 ? -15.199 1.594 8.332 1.00 92.12 164 ILE A O 1
ATOM 1330 N N . LYS A 1 165 ? -15.536 0.743 6.290 1.00 89.50 165 LYS A N 1
ATOM 1331 C CA . LYS A 1 165 ? -15.703 2.039 5.610 1.00 89.50 165 LYS A CA 1
ATOM 1332 C C . LYS A 1 165 ? -16.862 2.864 6.183 1.00 89.50 165 LYS A C 1
ATOM 1334 O O . LYS A 1 165 ? -16.823 4.089 6.110 1.00 89.50 165 LYS A O 1
ATOM 1339 N N . THR A 1 166 ? -17.888 2.208 6.727 1.00 90.75 166 THR A N 1
ATOM 1340 C CA . THR A 1 166 ? -19.054 2.875 7.327 1.00 90.75 166 THR A CA 1
ATOM 1341 C C . THR A 1 166 ? -18.859 3.323 8.777 1.00 90.75 166 THR A C 1
ATOM 1343 O O . THR A 1 166 ? -19.642 4.141 9.253 1.00 90.75 166 THR A O 1
ATOM 1346 N N . ASP A 1 167 ? -17.842 2.821 9.482 1.00 90.69 167 ASP A N 1
ATOM 1347 C CA . ASP A 1 167 ? -17.564 3.183 10.875 1.00 90.69 167 ASP A CA 1
ATOM 1348 C C . ASP A 1 167 ? -16.314 4.069 10.945 1.00 90.69 167 ASP A C 1
ATOM 1350 O O . ASP A 1 167 ? -15.196 3.620 10.705 1.00 90.69 167 ASP A O 1
ATOM 1354 N N . THR A 1 168 ? -16.493 5.341 11.306 1.00 89.44 168 THR A N 1
ATOM 1355 C CA . THR A 1 168 ? -15.398 6.323 11.386 1.00 89.44 168 THR A CA 1
ATOM 1356 C C . THR A 1 168 ? -14.363 6.007 12.463 1.00 89.44 168 THR A C 1
ATOM 1358 O O . THR A 1 168 ? -13.270 6.569 12.434 1.00 89.44 168 THR A O 1
ATOM 1361 N N . LEU A 1 169 ? -14.690 5.119 13.404 1.00 93.62 169 LEU A N 1
ATOM 1362 C CA . LEU A 1 169 ? -13.787 4.674 14.459 1.00 93.62 169 LEU A CA 1
ATOM 1363 C C . LEU A 1 169 ? -13.042 3.392 14.082 1.00 93.62 169 LEU A C 1
ATOM 1365 O O . LEU A 1 169 ? -12.275 2.891 14.901 1.00 93.62 169 LEU A O 1
ATOM 1369 N N . LEU A 1 170 ? -13.243 2.862 12.873 1.00 93.06 170 LEU A N 1
ATOM 1370 C CA . LEU A 1 170 ? -12.502 1.725 12.341 1.00 93.06 170 LEU A CA 1
ATOM 1371 C C . LEU A 1 170 ? -11.589 2.134 11.190 1.00 93.06 170 LEU A C 1
ATOM 1373 O O . LEU A 1 170 ? -11.838 3.085 10.451 1.00 93.06 170 LEU A O 1
ATOM 1377 N N . GLY A 1 171 ? -10.526 1.364 10.996 1.00 90.19 171 GLY A N 1
ATOM 1378 C CA . GLY A 1 171 ? -9.699 1.494 9.809 1.00 90.19 171 GLY A CA 1
ATOM 1379 C C . GLY A 1 171 ? -8.770 0.315 9.591 1.00 90.19 171 GLY A C 1
ATOM 1380 O O . GLY A 1 171 ? -8.719 -0.621 10.388 1.00 90.19 171 GLY A O 1
ATOM 1381 N N . ILE A 1 172 ? -8.044 0.373 8.476 1.00 88.56 172 ILE A N 1
ATOM 1382 C CA . ILE A 1 172 ? -7.059 -0.631 8.071 1.00 88.56 172 ILE A CA 1
ATOM 1383 C C . ILE A 1 172 ? -5.709 0.065 7.896 1.00 88.56 172 ILE A C 1
ATOM 1385 O O . ILE A 1 172 ? -5.621 1.128 7.270 1.00 88.56 172 ILE A O 1
ATOM 1389 N N . ASP A 1 173 ? -4.662 -0.530 8.456 1.00 85.31 173 ASP A N 1
ATOM 1390 C CA . ASP A 1 173 ? -3.272 -0.111 8.273 1.00 85.31 173 ASP A CA 1
ATOM 1391 C C . ASP A 1 173 ? -2.374 -1.351 8.193 1.00 85.31 173 ASP A C 1
ATOM 1393 O O . ASP A 1 173 ? -2.256 -2.106 9.160 1.00 85.31 173 ASP A O 1
ATOM 1397 N N . GLY A 1 174 ? -1.782 -1.605 7.023 1.00 83.56 174 GLY A N 1
ATOM 1398 C CA . GLY A 1 174 ? -1.158 -2.895 6.722 1.00 83.56 174 GLY A CA 1
ATOM 1399 C C . GLY A 1 174 ? -2.104 -4.071 7.005 1.00 83.56 174 GLY A C 1
ATOM 1400 O O . GLY A 1 174 ? -3.299 -3.999 6.733 1.00 83.56 174 GLY A O 1
ATOM 1401 N N . GLU A 1 175 ? -1.592 -5.149 7.601 1.00 82.62 175 GLU A N 1
ATOM 1402 C CA . GLU A 1 175 ? -2.402 -6.326 7.975 1.00 82.62 175 GLU A CA 1
ATOM 1403 C C . GLU A 1 175 ? -3.201 -6.145 9.269 1.00 82.62 175 GLU A C 1
ATOM 1405 O O . GLU A 1 175 ? -3.589 -7.132 9.888 1.00 82.62 175 GLU A O 1
ATOM 1410 N N . ARG A 1 176 ? -3.424 -4.911 9.724 1.00 88.62 176 ARG A N 1
ATOM 1411 C CA . ARG A 1 176 ? -4.156 -4.645 10.958 1.00 88.62 176 ARG A CA 1
ATOM 1412 C C . ARG A 1 176 ? -5.459 -3.929 10.665 1.00 88.62 176 ARG A C 1
ATOM 1414 O O . ARG A 1 176 ? -5.483 -2.915 9.969 1.00 88.62 176 ARG A O 1
ATOM 1421 N N . ILE A 1 177 ? -6.528 -4.427 11.272 1.00 91.56 177 ILE A N 1
ATOM 1422 C CA . ILE A 1 177 ? -7.710 -3.617 11.547 1.00 91.56 177 ILE A CA 1
ATOM 1423 C C . ILE A 1 177 ? -7.469 -2.891 12.867 1.00 91.56 177 ILE A C 1
ATOM 1425 O O . ILE A 1 177 ? -6.931 -3.480 13.805 1.00 91.56 177 ILE A O 1
ATOM 1429 N N . TYR A 1 178 ? -7.857 -1.626 12.958 1.00 93.75 178 TYR A N 1
ATOM 1430 C CA . TYR A 1 178 ? -7.833 -0.895 14.216 1.00 93.75 178 TYR A CA 1
ATOM 1431 C C . TYR A 1 178 ? -9.193 -0.295 14.541 1.00 93.75 178 TYR A C 1
ATOM 1433 O O . TYR A 1 178 ? -9.966 0.035 13.644 1.00 93.75 178 TYR A O 1
ATOM 1441 N N . ALA A 1 179 ? -9.450 -0.147 15.837 1.00 96.25 179 ALA A N 1
ATOM 1442 C CA . ALA A 1 179 ? -10.590 0.544 16.403 1.00 96.25 179 ALA A CA 1
ATOM 1443 C C . ALA A 1 179 ? -10.116 1.625 17.371 1.00 96.25 179 ALA A C 1
ATOM 1445 O O . ALA A 1 179 ? -9.293 1.364 18.252 1.00 96.25 179 ALA A O 1
ATOM 1446 N N . GLU A 1 180 ? -10.665 2.824 17.236 1.00 96.31 180 GLU A N 1
ATOM 1447 C CA . GLU A 1 180 ? -10.550 3.868 18.244 1.00 96.31 180 GLU A CA 1
ATOM 1448 C C . GLU A 1 180 ? -11.700 3.765 19.240 1.00 96.31 180 GLU A C 1
ATOM 1450 O O . GLU A 1 180 ? -12.869 3.610 18.881 1.00 96.31 180 GLU A O 1
ATOM 1455 N N . ALA A 1 181 ? -11.359 3.845 20.518 1.00 96.81 181 ALA A N 1
ATOM 1456 C CA . ALA A 1 181 ? -12.315 3.746 21.600 1.00 96.81 181 ALA A CA 1
ATOM 1457 C C . ALA A 1 181 ? -11.986 4.752 22.693 1.00 96.81 181 ALA A C 1
ATOM 1459 O O . ALA A 1 181 ? -10.831 4.920 23.074 1.00 96.81 181 ALA A O 1
ATOM 1460 N N . PHE A 1 182 ? -13.023 5.397 23.214 1.00 96.81 182 PHE A N 1
ATOM 1461 C CA . PHE A 1 182 ? -12.926 6.350 24.307 1.00 96.81 182 PHE A CA 1
ATOM 1462 C C . PHE A 1 182 ? -13.620 5.800 25.551 1.00 96.81 182 PHE A C 1
ATOM 1464 O O . PHE A 1 182 ? -14.694 5.202 25.454 1.00 96.81 182 PHE A O 1
ATOM 1471 N N . PHE A 1 183 ? -13.031 6.035 26.721 1.00 97.00 183 PHE A N 1
ATOM 1472 C CA . PHE A 1 183 ? -13.648 5.717 28.003 1.00 97.00 183 PHE A CA 1
ATOM 1473 C C . PHE A 1 183 ? -13.386 6.826 29.020 1.00 97.00 183 PHE A C 1
ATOM 1475 O O . PHE A 1 183 ? -12.243 7.235 29.227 1.00 97.00 183 PHE A O 1
ATOM 1482 N N . ARG A 1 184 ? -14.453 7.296 29.674 1.00 96.50 184 ARG A N 1
ATOM 1483 C CA . ARG A 1 184 ? -14.389 8.377 30.667 1.00 96.50 184 ARG A CA 1
ATOM 1484 C C . ARG A 1 184 ? -13.794 7.910 31.988 1.00 96.50 184 ARG A C 1
ATOM 1486 O O . ARG A 1 184 ? -14.014 6.771 32.400 1.00 96.50 184 ARG A O 1
ATOM 1493 N N . TYR A 1 185 ? -13.100 8.798 32.695 1.00 94.62 185 TYR A N 1
ATOM 1494 C CA . TYR A 1 185 ? -12.609 8.454 34.028 1.00 94.62 185 TYR A CA 1
ATOM 1495 C C . TYR A 1 185 ? -13.764 8.170 35.000 1.00 94.62 185 TYR A C 1
ATOM 1497 O O . TYR A 1 185 ? -14.716 8.950 35.074 1.00 94.62 185 TYR A O 1
ATOM 1505 N N . PRO A 1 186 ? -13.692 7.078 35.782 1.00 90.81 186 PRO A N 1
ATOM 1506 C CA . PRO A 1 186 ? -14.691 6.800 36.805 1.00 90.81 186 PRO A CA 1
ATOM 1507 C C . PRO A 1 186 ? -14.580 7.791 37.976 1.00 90.81 186 PRO A C 1
ATOM 1509 O O . PRO A 1 186 ? -13.488 8.209 38.366 1.00 90.81 186 PRO A O 1
ATOM 1512 N N . SER A 1 187 ? -15.716 8.149 38.574 1.00 89.88 187 SER A N 1
ATOM 1513 C CA . SER A 1 187 ? -15.767 8.999 39.768 1.00 89.88 187 SER A CA 1
ATOM 1514 C C . SER A 1 187 ? -15.341 8.240 41.036 1.00 89.88 187 SER A C 1
ATOM 1516 O O . SER A 1 187 ? -15.334 7.009 41.080 1.00 89.88 187 SER A O 1
ATOM 1518 N N . GLY A 1 188 ? -14.950 8.983 42.080 1.00 83.44 188 GLY A N 1
ATOM 1519 C CA . GLY A 1 188 ? -14.753 8.433 43.431 1.00 83.44 188 GLY A CA 1
ATOM 1520 C C . GLY A 1 188 ? -13.534 7.522 43.637 1.00 83.44 188 GLY A C 1
ATOM 1521 O O . GLY A 1 188 ? -13.496 6.782 44.614 1.00 83.44 188 GLY A O 1
ATOM 1522 N N . ARG A 1 189 ? -12.539 7.545 42.740 1.00 80.75 189 ARG A N 1
ATOM 1523 C CA . ARG A 1 189 ? -11.291 6.764 42.871 1.00 80.75 189 ARG A CA 1
ATOM 1524 C C . ARG A 1 189 ? -10.043 7.645 42.856 1.00 80.75 189 ARG A C 1
ATOM 1526 O O . ARG A 1 189 ? -10.101 8.800 42.438 1.00 80.75 189 ARG A O 1
ATOM 1533 N N . ASN A 1 190 ? -8.905 7.101 43.288 1.00 90.12 190 ASN A N 1
ATOM 1534 C CA . ASN A 1 190 ? -7.625 7.796 43.140 1.00 90.12 190 ASN A CA 1
ATOM 1535 C C . ASN A 1 190 ? -7.179 7.834 41.662 1.00 90.12 190 ASN A C 1
ATOM 1537 O O . ASN A 1 190 ? -7.631 7.031 40.843 1.00 90.12 190 ASN A O 1
ATOM 1541 N N . GLU A 1 191 ? -6.298 8.773 41.314 1.00 86.81 191 GLU A N 1
ATOM 1542 C CA . GLU A 1 191 ? -5.904 9.031 39.919 1.00 86.81 191 GLU A CA 1
ATOM 1543 C C . GLU A 1 191 ? -5.301 7.811 39.209 1.00 86.81 191 GLU A C 1
ATOM 1545 O O . GLU A 1 191 ? -5.662 7.510 38.070 1.00 86.81 191 GLU A O 1
ATOM 1550 N N . ALA A 1 192 ? -4.444 7.045 39.890 1.00 88.88 192 ALA A N 1
ATOM 1551 C CA . ALA A 1 192 ? -3.838 5.845 39.313 1.00 88.88 192 ALA A CA 1
ATOM 1552 C C . ALA A 1 192 ? -4.894 4.781 38.955 1.00 88.88 192 ALA A C 1
ATOM 1554 O O . ALA A 1 192 ? -4.879 4.225 37.854 1.00 88.88 192 ALA A O 1
ATOM 1555 N N . GLN A 1 193 ? -5.855 4.534 39.850 1.00 91.56 193 GLN A N 1
ATOM 1556 C CA . GLN A 1 193 ? -6.943 3.584 39.612 1.00 91.56 193 GLN A CA 1
ATOM 1557 C C . GLN A 1 193 ? -7.899 4.064 38.518 1.00 91.56 193 GLN A C 1
ATOM 1559 O O . GLN A 1 193 ? -8.332 3.255 37.696 1.00 91.56 193 GLN A O 1
ATOM 1564 N N . LYS A 1 194 ? -8.220 5.364 38.480 1.00 92.19 194 LYS A N 1
ATOM 1565 C CA . LYS A 1 194 ? -9.057 5.950 37.422 1.00 92.19 194 LYS A CA 1
ATOM 1566 C C . LYS A 1 194 ? -8.455 5.717 36.044 1.00 92.19 194 LYS A C 1
ATOM 1568 O O . LYS A 1 194 ? -9.152 5.231 35.155 1.00 92.19 194 LYS A O 1
ATOM 1573 N N . ARG A 1 195 ? -7.162 6.014 35.886 1.00 91.19 195 ARG A N 1
ATOM 1574 C CA . ARG A 1 195 ? -6.440 5.849 34.618 1.00 91.19 195 ARG A CA 1
ATOM 1575 C C . ARG A 1 195 ? -6.376 4.393 34.180 1.00 91.19 195 ARG A C 1
ATOM 1577 O O . ARG A 1 195 ? -6.708 4.096 33.037 1.00 91.19 195 ARG A O 1
ATOM 1584 N N . ALA A 1 196 ? -6.034 3.481 35.092 1.00 92.88 196 ALA A N 1
ATOM 1585 C CA . ALA A 1 196 ? -5.972 2.052 34.788 1.00 92.88 196 ALA A CA 1
ATOM 1586 C C . ALA A 1 196 ? -7.336 1.485 34.345 1.00 92.88 196 ALA A C 1
ATOM 1588 O O . ALA A 1 196 ? -7.413 0.717 33.384 1.00 92.88 196 ALA A O 1
ATOM 1589 N N . LEU A 1 197 ? -8.424 1.885 35.013 1.00 94.50 197 LEU A N 1
ATOM 1590 C CA . LEU A 1 197 ? -9.776 1.456 34.647 1.00 94.50 197 LEU A CA 1
ATOM 1591 C C . LEU A 1 197 ? -10.240 2.057 33.325 1.00 94.50 197 LEU A C 1
ATOM 1593 O O . LEU A 1 197 ? -10.821 1.333 32.521 1.00 94.50 197 LEU A O 1
ATOM 1597 N N . ALA A 1 198 ? -9.972 3.341 33.085 1.00 94.31 198 ALA A N 1
ATOM 1598 C CA . ALA A 1 198 ? -10.336 3.983 31.830 1.00 94.31 198 ALA A CA 1
ATOM 1599 C C . ALA A 1 198 ? -9.586 3.367 30.644 1.00 94.31 198 ALA A C 1
ATOM 1601 O O . ALA A 1 198 ? -10.206 3.032 29.639 1.00 94.31 198 ALA A O 1
ATOM 1602 N N . LEU A 1 199 ? -8.286 3.098 30.798 1.00 95.94 199 LEU A N 1
ATOM 1603 C CA . LEU A 1 199 ? -7.492 2.389 29.797 1.00 95.94 199 LEU A CA 1
ATOM 1604 C C . LEU A 1 199 ? -8.080 1.004 29.488 1.00 95.94 199 LEU A C 1
ATOM 1606 O O . LEU A 1 199 ? -8.288 0.658 28.325 1.00 95.94 199 LEU A O 1
ATOM 1610 N N . ARG A 1 200 ? -8.392 0.218 30.528 1.00 95.69 200 ARG A N 1
ATOM 1611 C CA . ARG A 1 200 ? -8.998 -1.112 30.370 1.00 95.69 200 ARG A CA 1
ATOM 1612 C C . ARG A 1 200 ? -10.379 -1.035 29.715 1.00 95.69 200 ARG A C 1
ATOM 1614 O O . ARG A 1 200 ? -10.682 -1.852 28.852 1.00 95.69 200 ARG A O 1
ATOM 1621 N N . GLY A 1 201 ? -11.203 -0.067 30.108 1.00 96.25 201 GLY A N 1
ATOM 1622 C CA . GLY A 1 201 ? -12.533 0.154 29.544 1.00 96.25 201 GLY A CA 1
ATOM 1623 C C . GLY A 1 201 ? -12.479 0.524 28.063 1.00 96.25 201 GLY A C 1
ATOM 1624 O O . GLY A 1 201 ? -13.158 -0.106 27.254 1.00 96.25 201 GLY A O 1
ATOM 1625 N N . ALA A 1 202 ? -11.619 1.477 27.693 1.00 96.81 202 ALA A N 1
ATOM 1626 C CA . ALA A 1 202 ? -11.406 1.876 26.304 1.00 96.81 202 ALA A CA 1
ATOM 1627 C C . ALA A 1 202 ? -10.891 0.700 25.465 1.00 96.81 202 ALA A C 1
ATOM 1629 O O . ALA A 1 202 ? -11.424 0.432 24.390 1.00 96.81 202 ALA A O 1
ATOM 1630 N N . ARG A 1 203 ? -9.932 -0.071 25.994 1.00 97.06 203 ARG A N 1
ATOM 1631 C CA . ARG A 1 203 ? -9.447 -1.295 25.349 1.00 97.06 203 ARG A CA 1
ATOM 1632 C C . ARG A 1 203 ? -10.585 -2.283 25.069 1.00 97.06 203 ARG A C 1
ATOM 1634 O O . ARG A 1 203 ? -10.757 -2.672 23.922 1.00 97.06 203 ARG A O 1
ATOM 1641 N N . ILE A 1 204 ? -11.397 -2.630 26.072 1.00 96.75 204 ILE A N 1
ATOM 1642 C CA . ILE A 1 204 ? -12.520 -3.575 25.910 1.00 96.75 204 ILE A CA 1
ATOM 1643 C C . ILE A 1 204 ? -13.523 -3.080 24.859 1.00 96.75 204 ILE A C 1
ATOM 1645 O O . ILE A 1 204 ? -14.028 -3.876 24.071 1.00 96.75 204 ILE A O 1
ATOM 1649 N N . ILE A 1 205 ? -13.826 -1.778 24.831 1.00 97.00 205 ILE A N 1
ATOM 1650 C CA . ILE A 1 205 ? -14.715 -1.197 23.812 1.00 97.00 205 ILE A CA 1
ATOM 1651 C C . ILE A 1 205 ? -14.110 -1.355 22.411 1.00 97.00 205 ILE A C 1
ATOM 1653 O O . ILE A 1 205 ? -14.825 -1.736 21.484 1.00 97.00 205 ILE A O 1
ATOM 1657 N N . GLY A 1 206 ? -12.812 -1.084 22.253 1.00 96.38 206 GLY A N 1
ATOM 1658 C CA . GLY A 1 206 ? -12.106 -1.243 20.980 1.00 96.38 206 GLY A CA 1
ATOM 1659 C C . GLY A 1 206 ? -12.089 -2.695 20.498 1.00 96.38 206 GLY A C 1
ATOM 1660 O O . GLY A 1 206 ? -12.462 -2.965 19.358 1.00 96.38 206 GLY A O 1
ATOM 1661 N N . GLU A 1 207 ? -11.738 -3.635 21.382 1.00 96.38 207 GLU A N 1
ATOM 1662 C CA . GLU A 1 207 ? -11.755 -5.079 21.101 1.00 96.38 207 GLU A CA 1
ATOM 1663 C C . GLU A 1 207 ? -13.152 -5.541 20.664 1.00 96.38 207 GLU A C 1
ATOM 1665 O O . GLU A 1 207 ? -13.299 -6.128 19.590 1.00 96.38 207 GLU A O 1
ATOM 1670 N N . LYS A 1 208 ? -14.196 -5.188 21.432 1.00 95.56 208 LYS A N 1
ATOM 1671 C CA . LYS A 1 208 ? -15.593 -5.514 21.100 1.00 95.56 208 LYS A CA 1
ATOM 1672 C C . LYS A 1 208 ? -16.018 -4.960 19.746 1.00 95.56 208 LYS A C 1
ATOM 1674 O O . LYS A 1 208 ? -16.716 -5.643 19.007 1.00 95.56 208 LYS A O 1
ATOM 1679 N N . ARG A 1 209 ? -15.588 -3.748 19.388 1.00 96.00 209 ARG A N 1
ATOM 1680 C CA . ARG A 1 209 ? -15.927 -3.145 18.092 1.00 96.00 209 ARG A CA 1
ATOM 1681 C C . ARG A 1 209 ? -15.329 -3.929 16.925 1.00 96.00 209 ARG A C 1
ATOM 1683 O O . ARG A 1 209 ? -16.039 -4.212 15.963 1.00 96.00 209 ARG A O 1
ATOM 1690 N N . ILE A 1 210 ? -14.055 -4.316 17.017 1.00 95.56 210 ILE A N 1
ATOM 1691 C CA . ILE A 1 210 ? -13.402 -5.162 16.002 1.00 95.56 210 ILE A CA 1
ATOM 1692 C C . ILE A 1 210 ? -14.132 -6.507 15.900 1.00 95.56 210 ILE A C 1
ATOM 1694 O O . ILE A 1 210 ? -14.515 -6.936 14.813 1.00 95.56 210 ILE A O 1
ATOM 1698 N N . GLN A 1 211 ? -14.377 -7.141 17.044 1.00 94.69 211 GLN A N 1
ATOM 1699 C CA . GLN A 1 211 ? -15.112 -8.398 17.156 1.00 94.69 211 GLN A CA 1
ATOM 1700 C C . GLN A 1 211 ? -16.506 -8.335 16.519 1.00 94.69 211 GLN A C 1
ATOM 1702 O O . GLN A 1 211 ? -16.892 -9.236 15.773 1.00 94.69 211 GLN A O 1
ATOM 1707 N N . ASP A 1 212 ? -17.249 -7.257 16.764 1.00 94.38 212 ASP A N 1
ATOM 1708 C CA . ASP A 1 212 ? -18.580 -7.036 16.208 1.00 94.38 212 ASP A CA 1
ATOM 1709 C C . ASP A 1 212 ? -18.564 -6.939 14.688 1.00 94.38 212 ASP A C 1
ATOM 1711 O O . ASP A 1 212 ? -19.458 -7.471 14.028 1.00 94.38 212 ASP A O 1
ATOM 1715 N N . VAL A 1 213 ? -17.553 -6.284 14.124 1.00 94.50 213 VAL A N 1
ATOM 1716 C CA . VAL A 1 213 ? -17.407 -6.153 12.674 1.00 94.50 213 VAL A CA 1
ATOM 1717 C C . VAL A 1 213 ? -17.072 -7.489 12.024 1.00 94.50 213 VAL A C 1
ATOM 1719 O O . VAL A 1 213 ? -17.688 -7.832 11.018 1.00 94.50 213 VAL A O 1
ATOM 1722 N N . PHE A 1 214 ? -16.186 -8.288 12.621 1.00 93.31 214 PHE A N 1
ATOM 1723 C CA . PHE A 1 214 ? -15.887 -9.634 12.119 1.00 93.31 214 PHE A CA 1
ATOM 1724 C C . PHE A 1 214 ? -17.112 -10.542 12.195 1.00 93.31 214 PHE A C 1
ATOM 1726 O O . PHE A 1 214 ? -17.467 -11.186 11.210 1.00 93.31 214 PHE A O 1
ATOM 1733 N N . ARG A 1 215 ? -17.829 -10.508 13.322 1.00 93.75 215 ARG A N 1
ATOM 1734 C CA . ARG A 1 215 ? -19.078 -11.249 13.504 1.00 93.75 215 ARG A CA 1
ATOM 1735 C C . ARG A 1 215 ? -20.130 -10.863 12.461 1.00 93.75 215 ARG A C 1
ATOM 1737 O O . ARG A 1 215 ? -20.725 -11.744 11.850 1.00 93.75 215 ARG A O 1
ATOM 1744 N N . LYS A 1 216 ? -20.341 -9.564 12.217 1.00 94.75 216 LYS A N 1
ATOM 1745 C CA . LYS A 1 216 ? -21.265 -9.066 11.178 1.00 94.75 216 LYS A CA 1
ATOM 1746 C C . LYS A 1 216 ? -20.825 -9.450 9.765 1.00 94.75 216 LYS A C 1
ATOM 1748 O O . LYS A 1 216 ? -21.677 -9.658 8.909 1.00 94.75 216 LYS A O 1
ATOM 1753 N N . ALA A 1 217 ? -19.520 -9.549 9.526 1.00 92.06 217 ALA A N 1
ATOM 1754 C CA . ALA A 1 217 ? -18.962 -10.006 8.258 1.00 92.06 217 ALA A CA 1
ATOM 1755 C C . ALA A 1 217 ? -19.044 -11.535 8.069 1.00 92.06 217 ALA A C 1
ATOM 1757 O O . ALA A 1 217 ? -18.688 -12.015 6.994 1.00 92.06 217 ALA A O 1
ATOM 1758 N N . GLY A 1 218 ? -19.490 -12.294 9.080 1.00 92.44 218 GLY A N 1
ATOM 1759 C CA . GLY A 1 218 ? -19.503 -13.759 9.053 1.00 92.44 218 GLY A CA 1
ATOM 1760 C C . GLY A 1 218 ? -18.105 -14.379 9.154 1.00 92.44 218 GLY A C 1
ATOM 1761 O O . GLY A 1 218 ? -17.881 -15.471 8.642 1.00 92.44 218 GLY A O 1
ATOM 1762 N N . LEU A 1 219 ? -17.155 -13.669 9.769 1.00 91.19 219 LEU A N 1
ATOM 1763 C CA . LEU A 1 219 ? -15.757 -14.074 9.899 1.00 91.19 219 LEU A CA 1
ATOM 1764 C C . LEU A 1 219 ? -15.444 -14.546 11.329 1.00 91.19 219 LEU A C 1
ATOM 1766 O O . LEU A 1 219 ? -16.056 -14.058 12.285 1.00 91.19 219 LEU A O 1
ATOM 1770 N N . PRO A 1 220 ? -14.476 -15.467 11.503 1.00 89.38 220 PRO A N 1
ATOM 1771 C CA . PRO A 1 220 ? -14.020 -15.885 12.823 1.00 89.38 220 PRO A CA 1
ATOM 1772 C C . PRO A 1 220 ? -13.446 -14.704 13.601 1.00 89.38 220 PRO A C 1
ATOM 1774 O O . PRO A 1 220 ? -12.811 -13.816 13.036 1.00 89.38 220 PRO A O 1
ATOM 1777 N N . MET A 1 221 ? -13.703 -14.680 14.906 1.00 89.44 221 MET A N 1
ATOM 1778 C CA . MET A 1 221 ? -13.356 -13.540 15.747 1.00 89.44 221 MET A CA 1
ATOM 1779 C C . MET A 1 221 ? -11.841 -13.489 15.988 1.00 89.44 221 MET A C 1
ATOM 1781 O O . MET A 1 221 ? -11.243 -14.527 16.265 1.00 89.44 221 MET A O 1
ATOM 1785 N N . PRO A 1 222 ? -11.213 -12.304 15.921 1.00 89.00 222 PRO A N 1
ATOM 1786 C CA . PRO A 1 222 ? -9.824 -12.162 16.317 1.00 89.00 222 PRO A CA 1
ATOM 1787 C C . PRO A 1 222 ? -9.657 -12.355 17.823 1.00 89.00 222 PRO A C 1
ATOM 1789 O O . PRO A 1 222 ? -10.496 -11.918 18.613 1.00 89.00 222 PRO A O 1
ATOM 1792 N N . GLU A 1 223 ? -8.544 -12.983 18.199 1.00 84.19 223 GLU A N 1
ATOM 1793 C CA . GLU A 1 223 ? -8.166 -13.236 19.597 1.00 84.19 223 GLU A CA 1
ATOM 1794 C C . GLU A 1 223 ? -6.940 -12.412 20.022 1.00 84.19 223 GLU A C 1
ATOM 1796 O O . GLU A 1 223 ? -6.794 -12.049 21.189 1.00 84.19 223 GLU A O 1
ATOM 1801 N N . ASN A 1 224 ? -6.083 -12.047 19.063 1.00 86.56 224 ASN A N 1
ATOM 1802 C CA . ASN A 1 224 ? -4.847 -11.310 19.308 1.00 86.56 224 ASN A CA 1
ATOM 1803 C C . ASN A 1 224 ? -5.066 -9.802 19.148 1.00 86.56 224 ASN A C 1
ATOM 1805 O O . ASN A 1 224 ? -5.026 -9.275 18.032 1.00 86.56 224 ASN A O 1
ATOM 1809 N N . PHE A 1 225 ? -5.274 -9.116 20.274 1.00 93.81 225 PHE A N 1
ATOM 1810 C CA . PHE A 1 225 ? -5.438 -7.664 20.325 1.00 93.81 225 PHE A CA 1
ATOM 1811 C C . PHE A 1 225 ? -4.216 -6.960 20.904 1.00 93.81 225 PHE A C 1
ATOM 1813 O O . PHE A 1 225 ? -3.660 -7.363 21.926 1.00 93.81 225 PHE A O 1
ATOM 1820 N N . GLU A 1 226 ? -3.856 -5.842 20.285 1.00 94.12 226 GLU A N 1
ATOM 1821 C CA . GLU A 1 226 ? -2.743 -4.991 20.692 1.00 94.12 226 GLU A CA 1
ATOM 1822 C C . GLU A 1 226 ? -3.217 -3.544 20.850 1.00 94.12 226 GLU A C 1
ATOM 1824 O O . GLU A 1 226 ? -3.954 -3.025 20.010 1.00 94.12 226 GLU A O 1
ATOM 1829 N N . VAL A 1 227 ? -2.770 -2.865 21.907 1.00 93.44 227 VAL A N 1
ATOM 1830 C CA . VAL A 1 227 ? -2.946 -1.415 22.040 1.00 93.44 227 VAL A CA 1
ATOM 1831 C C . VAL A 1 227 ? -1.822 -0.718 21.277 1.00 93.44 227 VAL A C 1
ATOM 1833 O O . VAL A 1 227 ? -0.669 -0.779 21.685 1.00 93.44 227 VAL A O 1
ATOM 1836 N N . VAL A 1 228 ? -2.168 -0.041 20.183 1.00 92.19 228 VAL A N 1
ATOM 1837 C CA . VAL A 1 228 ? -1.214 0.635 19.286 1.00 92.19 228 VAL A CA 1
ATOM 1838 C C . VAL A 1 228 ? -0.861 2.029 19.791 1.00 92.19 228 VAL A C 1
ATOM 1840 O O . VAL A 1 228 ? 0.272 2.481 19.663 1.00 92.19 228 VAL A O 1
ATOM 1843 N N . SER A 1 229 ? -1.839 2.736 20.354 1.00 93.62 229 SER A N 1
ATOM 1844 C CA . SER A 1 229 ? -1.629 4.065 20.920 1.00 93.62 229 SER A CA 1
ATOM 1845 C C . SER A 1 229 ? -2.625 4.352 22.031 1.00 93.62 229 SER A C 1
ATOM 1847 O O . SER A 1 229 ? -3.744 3.837 22.036 1.00 93.62 229 SER A O 1
ATOM 1849 N N . THR A 1 230 ? -2.212 5.204 22.962 1.00 95.94 230 THR A N 1
ATOM 1850 C CA . THR A 1 230 ? -3.039 5.705 24.059 1.00 95.94 230 THR A CA 1
ATOM 1851 C C . THR A 1 230 ? -2.886 7.217 24.131 1.00 95.94 230 THR A C 1
ATOM 1853 O O . THR A 1 230 ? -1.767 7.720 24.085 1.00 95.94 230 THR A O 1
ATOM 1856 N N . ASP A 1 231 ? -4.005 7.917 24.254 1.00 95.94 231 ASP A N 1
ATOM 1857 C CA . ASP A 1 231 ? -4.090 9.365 24.405 1.00 95.94 231 ASP A CA 1
ATOM 1858 C C . ASP A 1 231 ? -4.894 9.675 25.675 1.00 95.94 231 ASP A C 1
ATOM 1860 O O . ASP A 1 231 ? -6.073 9.322 25.785 1.00 95.94 231 ASP A O 1
ATOM 1864 N N . TYR A 1 232 ? -4.229 10.268 26.667 1.00 94.00 232 TYR A N 1
ATOM 1865 C CA . TYR A 1 232 ? -4.839 10.638 27.941 1.00 94.00 232 TYR A CA 1
ATOM 1866 C C . TYR A 1 232 ? -5.376 12.058 27.837 1.00 94.00 232 TYR A C 1
ATOM 1868 O O . TYR A 1 232 ? -4.623 12.997 27.596 1.00 94.00 232 TYR A O 1
ATOM 1876 N N . ARG A 1 233 ? -6.677 12.202 28.062 1.00 93.88 233 ARG A N 1
ATOM 1877 C CA . ARG A 1 233 ? -7.396 13.474 28.031 1.00 93.88 233 ARG A CA 1
ATOM 1878 C C . ARG A 1 233 ? -7.868 13.831 29.430 1.00 93.88 233 ARG A C 1
ATOM 1880 O O . ARG A 1 233 ? -7.802 12.999 30.335 1.00 93.88 233 ARG A O 1
ATOM 1887 N N . ASP A 1 234 ? -8.374 15.046 29.591 1.00 91.69 234 ASP A N 1
ATOM 1888 C CA . ASP A 1 234 ? -8.894 15.529 30.873 1.00 91.69 234 ASP A CA 1
ATOM 1889 C C . ASP A 1 234 ? -10.143 14.752 31.317 1.00 91.69 234 ASP A C 1
ATOM 1891 O O . ASP A 1 234 ? -10.347 14.501 32.504 1.00 91.69 234 ASP A O 1
ATOM 1895 N N . ASP A 1 235 ? -10.968 14.318 30.362 1.00 93.56 235 ASP A N 1
ATOM 1896 C CA . ASP A 1 235 ? -12.249 13.654 30.606 1.00 93.56 235 ASP A CA 1
ATOM 1897 C C . ASP A 1 235 ? -12.195 12.121 30.484 1.00 93.56 235 ASP A C 1
ATOM 1899 O O . ASP A 1 235 ? -13.166 11.431 30.818 1.00 93.56 235 ASP A O 1
ATOM 1903 N N . GLY A 1 236 ? -11.067 11.557 30.046 1.00 95.12 236 GLY A N 1
ATOM 1904 C CA . GLY A 1 236 ? -10.912 10.117 29.877 1.00 95.12 236 GLY A CA 1
ATOM 1905 C C . GLY A 1 236 ? -9.681 9.704 29.081 1.00 95.12 236 GLY A C 1
ATOM 1906 O O . GLY A 1 236 ? -8.682 10.413 29.006 1.00 95.12 236 GLY A O 1
ATOM 1907 N N . VAL A 1 237 ? -9.758 8.519 28.481 1.00 96.06 237 VAL A N 1
ATOM 1908 C CA . VAL A 1 237 ? -8.671 7.925 27.696 1.00 96.06 237 VAL A CA 1
ATOM 1909 C C . VAL A 1 237 ? -9.204 7.499 26.338 1.00 96.06 237 VAL A C 1
ATOM 1911 O O . VAL A 1 237 ? -10.237 6.830 26.261 1.00 96.06 237 VAL A O 1
ATOM 1914 N N . VAL A 1 238 ? -8.483 7.855 25.276 1.00 96.31 238 VAL A N 1
ATOM 1915 C CA . VAL A 1 238 ? -8.669 7.287 23.939 1.00 96.31 238 VAL A CA 1
ATOM 1916 C C . VAL A 1 238 ? -7.599 6.232 23.699 1.00 96.31 238 VAL A C 1
ATOM 1918 O O . VAL A 1 238 ? -6.409 6.467 23.898 1.00 96.31 238 VAL A O 1
ATOM 1921 N N . VAL A 1 239 ? -8.021 5.056 23.254 1.00 96.56 239 VAL A N 1
ATOM 1922 C CA . VAL A 1 239 ? -7.144 3.940 22.908 1.00 96.56 239 VAL A CA 1
ATOM 1923 C C . VAL A 1 239 ? -7.389 3.558 21.461 1.00 96.56 239 VAL A C 1
ATOM 1925 O O . VAL A 1 239 ? -8.537 3.432 21.035 1.00 96.56 239 VAL A O 1
ATOM 1928 N N . ARG A 1 240 ? -6.306 3.326 20.718 1.00 96.19 240 ARG A N 1
ATOM 1929 C CA . ARG A 1 240 ? -6.365 2.639 19.430 1.00 96.19 240 ARG A CA 1
ATOM 1930 C C . ARG A 1 240 ? -5.974 1.184 19.643 1.00 96.19 240 ARG A C 1
ATOM 1932 O O . ARG A 1 240 ? -4.813 0.886 19.921 1.00 96.19 240 ARG A O 1
ATOM 1939 N N . VAL A 1 241 ? -6.949 0.292 19.536 1.00 96.19 241 VAL A N 1
ATOM 1940 C CA . VAL A 1 241 ? -6.753 -1.161 19.599 1.00 96.19 241 VAL A CA 1
ATOM 1941 C C . VAL A 1 241 ? -6.617 -1.683 18.179 1.00 96.19 241 VAL A C 1
ATOM 1943 O O . VAL A 1 241 ? -7.294 -1.188 17.286 1.00 96.19 241 VAL A O 1
ATOM 1946 N N . SER A 1 242 ? -5.768 -2.677 17.955 1.00 94.62 242 SER A N 1
ATOM 1947 C CA . SER A 1 242 ? -5.662 -3.364 16.673 1.00 94.62 242 SER A CA 1
ATOM 1948 C C . SER A 1 242 ? -5.733 -4.873 16.822 1.00 94.62 242 SER A C 1
ATOM 1950 O O . SER A 1 242 ? -5.416 -5.405 17.883 1.00 94.62 242 SER A O 1
ATOM 1952 N N . ALA A 1 243 ? -6.135 -5.539 15.747 1.00 93.38 243 ALA A N 1
ATOM 1953 C CA . ALA A 1 243 ? -6.013 -6.978 15.578 1.00 93.38 243 ALA A CA 1
ATOM 1954 C C . ALA A 1 243 ? -5.408 -7.277 14.204 1.00 93.38 243 ALA A C 1
ATOM 1956 O O . ALA A 1 243 ? -5.625 -6.527 13.246 1.00 93.38 243 ALA A O 1
ATOM 1957 N N . PHE A 1 244 ? -4.660 -8.372 14.101 1.00 87.19 244 PHE A N 1
ATOM 1958 C CA . PHE A 1 244 ? -4.141 -8.836 12.818 1.00 87.19 244 PHE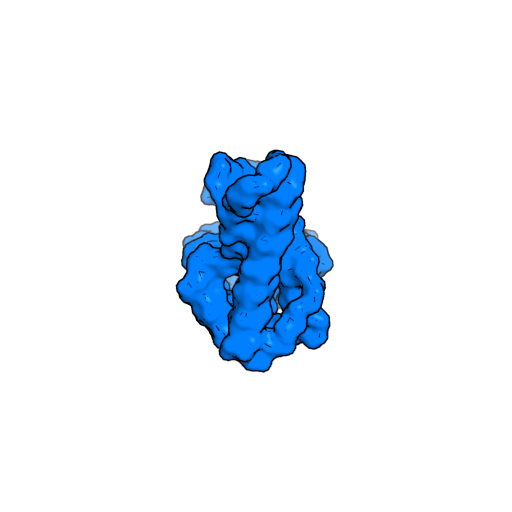 A CA 1
ATOM 1959 C C . PHE A 1 244 ? -5.250 -9.484 11.978 1.00 87.19 244 PHE A C 1
ATOM 1961 O O . PHE A 1 244 ? -6.121 -10.179 12.494 1.00 87.19 244 PHE A O 1
ATOM 1968 N N . LEU A 1 245 ? -5.202 -9.256 10.665 1.00 80.56 245 LEU A N 1
ATOM 1969 C CA . LEU A 1 245 ? -6.075 -9.882 9.665 1.00 80.56 245 LEU A CA 1
ATOM 1970 C C . LEU A 1 245 ? -5.673 -11.339 9.372 1.00 80.56 245 LEU A C 1
ATOM 1972 O O . LEU A 1 245 ? -6.448 -12.085 8.780 1.00 80.56 245 LEU A O 1
ATOM 1976 N N . ASN A 1 246 ? -4.472 -11.746 9.785 1.00 71.06 246 ASN A N 1
ATOM 1977 C CA . ASN A 1 246 ? -4.058 -13.142 9.805 1.00 71.06 246 ASN A CA 1
ATOM 1978 C C . ASN A 1 246 ? -4.443 -13.736 11.165 1.00 71.06 246 ASN A C 1
ATOM 1980 O O . ASN A 1 246 ? -3.869 -13.355 12.185 1.00 71.06 246 ASN A O 1
ATOM 1984 N N . LEU A 1 247 ? -5.446 -14.619 11.151 1.00 56.84 247 LEU A N 1
ATOM 1985 C CA . LEU A 1 247 ? -5.937 -15.362 12.316 1.00 56.84 247 LEU A CA 1
ATOM 1986 C C . LEU A 1 247 ? -5.180 -16.674 12.488 1.00 56.84 247 LEU A C 1
ATOM 1988 O O . LEU A 1 247 ? -5.033 -17.384 11.462 1.00 56.84 247 LEU A O 1
#

Secondary structure (DSSP, 8-state):
-B--EEEEEEPPTT-EEEEESEEEETTEEEEEESTT-EEEEEEEEPPTTEEEEEEEEEEEESSS-PEEEEEE--SS-----S-TT--SS-TTEEEEEEE--SEEE--TTSSEESEETTTEE--BTTEEEEEEEE---SS--EEEEEEEEEEEEEE--HHHHHHHHH-TTEEEETTEEEEEEEEEPPTTS-HHHHHHHHHHHHHHHHHHHHHHHHHHTT-PPP--EEEEEEEE-SSEEEEEEEEESB-